Protein AF-A0A834F4L3-F1 (afdb_monomer_lite)

pLDDT: mean 79.96, std 23.19, range [33.62, 98.75]

Sequence (313 aa):
MSSVRLSGLSSSMSRRAVSIHGSAPTRMSYASNGLRSGFDLGDALGGAGGASAGFSVSTNEKATMQNLNDRLASYLSKVRELETKNAKLEQQIREWYDKQTPTVRDYSAHQVTINDLRSKICSAVQTNAVLMLQIDNAKLAAEDFKLKYENELALCQSVEVDIVGLRKVLDELTMTRSDLEMQVEGLKEELVYLRKNHEEEMAAMRSVITTSSVNVEVDAKPQQDLNHVLEEVRSQYEGIVSKNRKEVEAWYKVKFEELNKRTSAEADQLNTSRSEINELKRVLQDLEIQLQSELSRVTKAKRRPFRSFLTKW

Structure (mmCIF, N/CA/C/O backbone):
data_AF-A0A834F4L3-F1
#
_entry.id   AF-A0A834F4L3-F1
#
loop_
_atom_site.group_PDB
_atom_site.id
_atom_site.type_symbol
_atom_site.label_atom_id
_atom_site.label_alt_id
_atom_site.label_comp_id
_atom_site.label_asym_id
_atom_site.label_entity_id
_atom_site.label_seq_id
_atom_site.pdbx_PDB_ins_code
_atom_site.Cartn_x
_atom_site.Cartn_y
_atom_site.Cartn_z
_atom_site.occupancy
_atom_site.B_iso_or_equiv
_atom_site.auth_seq_id
_atom_site.auth_comp_id
_atom_site.auth_asym_id
_atom_site.auth_atom_id
_atom_site.pdbx_PDB_model_num
ATOM 1 N N . MET A 1 1 ? 23.390 13.654 15.563 1.00 46.47 1 MET A N 1
ATOM 2 C CA . MET A 1 1 ? 22.827 12.715 14.570 1.00 46.47 1 MET A CA 1
ATOM 3 C C . MET A 1 1 ? 23.139 13.274 13.195 1.00 46.47 1 MET A C 1
ATOM 5 O O . MET A 1 1 ? 22.598 14.302 12.814 1.00 46.47 1 MET A O 1
ATOM 9 N N . SER A 1 2 ? 24.140 12.689 12.546 1.00 35.78 2 SER A N 1
ATOM 10 C CA . SER A 1 2 ? 24.778 13.207 11.336 1.00 35.78 2 SER A CA 1
ATOM 11 C C . SER A 1 2 ? 23.931 12.888 10.102 1.00 35.78 2 SER A C 1
ATOM 13 O O . SER A 1 2 ? 23.626 11.725 9.856 1.00 35.78 2 SER A O 1
ATOM 15 N N . SER A 1 3 ? 23.547 13.905 9.327 1.00 38.47 3 SER A N 1
ATOM 16 C CA . SER A 1 3 ? 22.806 13.733 8.074 1.00 38.47 3 SER A CA 1
ATOM 17 C C . SER A 1 3 ? 23.775 13.506 6.911 1.00 38.47 3 SER A C 1
ATOM 19 O O . SER A 1 3 ? 24.473 14.431 6.491 1.00 38.47 3 SER A O 1
ATOM 21 N N . VAL A 1 4 ? 23.808 12.289 6.375 1.00 40.94 4 VAL A N 1
ATOM 22 C CA . VAL A 1 4 ? 24.527 11.964 5.137 1.00 40.94 4 VAL A CA 1
ATOM 23 C C . VAL A 1 4 ? 23.592 12.235 3.958 1.00 40.94 4 VAL A C 1
ATOM 25 O O . VAL A 1 4 ? 22.588 11.550 3.781 1.00 40.94 4 VAL A O 1
ATOM 28 N N . ARG A 1 5 ? 23.906 13.261 3.160 1.00 38.19 5 ARG A N 1
ATOM 29 C CA . ARG A 1 5 ? 23.269 13.518 1.861 1.00 38.19 5 ARG A CA 1
ATOM 30 C C . ARG A 1 5 ? 24.087 12.813 0.778 1.00 38.19 5 ARG A C 1
ATOM 32 O O . ARG A 1 5 ? 25.216 13.213 0.517 1.00 38.19 5 ARG A O 1
ATOM 39 N N . LEU A 1 6 ? 23.518 11.779 0.158 1.00 40.06 6 LEU A N 1
ATOM 40 C CA . LEU A 1 6 ? 24.049 11.171 -1.065 1.00 40.06 6 LEU A CA 1
ATOM 41 C C . LEU A 1 6 ? 23.570 11.997 -2.269 1.00 40.06 6 LEU A C 1
ATOM 43 O O . LEU A 1 6 ? 22.394 11.959 -2.625 1.00 40.06 6 LEU A O 1
ATOM 47 N N . SER A 1 7 ? 24.467 12.758 -2.892 1.00 44.19 7 SER A N 1
ATOM 48 C CA . SER A 1 7 ? 24.238 13.373 -4.201 1.00 44.19 7 SER A CA 1
ATOM 49 C C . SER A 1 7 ? 24.667 12.404 -5.304 1.00 44.19 7 SER A C 1
ATOM 51 O O . SER A 1 7 ? 25.824 11.996 -5.388 1.00 44.19 7 SER A O 1
ATOM 53 N N . GLY A 1 8 ? 23.709 12.018 -6.149 1.00 37.81 8 GLY A N 1
ATOM 54 C CA . GLY A 1 8 ? 23.934 11.169 -7.314 1.00 37.81 8 GLY A CA 1
ATOM 55 C C . GLY A 1 8 ? 24.770 11.875 -8.382 1.00 37.81 8 GLY A C 1
ATOM 56 O O . GLY A 1 8 ? 24.480 13.007 -8.772 1.00 37.81 8 GLY A O 1
ATOM 57 N N . LEU A 1 9 ? 25.807 11.193 -8.869 1.00 38.81 9 LEU A N 1
ATOM 58 C CA . LEU A 1 9 ? 26.574 11.613 -10.036 1.00 38.81 9 LEU A CA 1
ATOM 59 C C . LEU A 1 9 ? 25.770 11.321 -11.311 1.00 38.81 9 LEU A C 1
ATOM 61 O O . LEU A 1 9 ? 25.587 10.170 -11.697 1.00 38.81 9 LEU A O 1
ATOM 65 N N . SER A 1 10 ? 25.318 12.378 -11.981 1.00 39.44 10 SER A N 1
ATOM 66 C CA . SER A 1 10 ? 24.800 12.328 -13.351 1.00 39.44 10 SER A CA 1
ATOM 67 C C . SER A 1 10 ? 25.976 12.399 -14.332 1.00 39.44 10 SER A C 1
ATOM 69 O O . SER A 1 10 ? 26.515 13.479 -14.582 1.00 39.44 10 SER A O 1
ATOM 71 N N . SER A 1 11 ? 26.374 11.266 -14.913 1.00 40.00 11 SER A N 1
ATOM 72 C CA . SER A 1 11 ? 27.326 11.221 -16.026 1.00 40.00 11 SER A CA 1
ATOM 73 C C . SER A 1 11 ? 26.613 11.529 -17.351 1.00 40.00 11 SER A C 1
ATOM 75 O O . SER A 1 11 ? 25.946 10.694 -17.958 1.00 40.00 11 SER A O 1
ATOM 77 N N . SER A 1 12 ? 26.759 12.769 -17.818 1.00 41.88 12 SER A N 1
ATOM 78 C CA . SER A 1 12 ? 26.353 13.180 -19.165 1.00 41.88 12 SER A CA 1
ATOM 79 C C . SER A 1 12 ? 27.339 12.617 -20.193 1.00 41.88 12 SER A C 1
ATOM 81 O O . SER A 1 12 ? 28.465 13.098 -20.330 1.00 41.88 12 SER A O 1
ATOM 83 N N . MET A 1 13 ? 26.928 11.569 -20.910 1.00 42.19 13 MET A N 1
ATOM 84 C CA . MET A 1 13 ? 27.694 10.996 -22.015 1.00 42.19 13 MET A CA 1
ATOM 85 C C . MET A 1 13 ? 27.387 11.773 -23.302 1.00 42.19 13 MET A C 1
ATOM 87 O O . MET A 1 13 ? 26.421 11.496 -24.013 1.00 42.19 13 MET A O 1
ATOM 91 N N . SER A 1 14 ? 28.214 12.781 -23.586 1.00 42.12 14 SER A N 1
ATOM 92 C CA . SER A 1 14 ? 28.154 13.565 -24.821 1.00 42.12 14 SER A CA 1
ATOM 93 C C . SER A 1 14 ? 28.608 12.712 -26.011 1.00 42.12 14 SER A C 1
ATOM 95 O O . SER A 1 14 ? 29.788 12.384 -26.151 1.00 42.12 14 SER A O 1
ATOM 97 N N . ARG A 1 15 ? 27.662 12.319 -26.872 1.00 42.38 15 ARG A N 1
ATOM 98 C CA . ARG A 1 15 ? 27.949 11.626 -28.135 1.00 42.38 15 ARG A CA 1
ATOM 99 C C . ARG A 1 15 ? 28.446 12.652 -29.158 1.00 42.38 15 ARG A C 1
ATOM 101 O O . ARG A 1 15 ? 27.658 13.439 -29.675 1.00 42.38 15 ARG A O 1
ATOM 108 N N . ARG A 1 16 ? 29.746 12.642 -29.470 1.00 36.38 16 ARG A N 1
ATOM 109 C CA . ARG A 1 16 ? 30.294 13.342 -30.645 1.00 36.38 16 ARG A CA 1
ATOM 110 C C . ARG A 1 16 ? 30.001 12.535 -31.910 1.00 36.38 16 ARG A C 1
ATOM 112 O O . ARG A 1 16 ? 30.342 11.359 -31.985 1.00 36.38 16 ARG A O 1
ATOM 119 N N . ALA A 1 17 ? 29.409 13.191 -32.904 1.00 37.28 17 ALA A N 1
ATOM 120 C CA . ALA A 1 17 ? 29.315 12.683 -34.265 1.00 37.28 17 ALA A CA 1
ATOM 121 C C . ALA A 1 17 ? 30.671 12.829 -34.979 1.00 37.28 17 ALA A C 1
ATOM 123 O O . ALA A 1 17 ? 31.321 13.871 -34.885 1.00 37.28 17 ALA A O 1
ATOM 124 N N . VAL A 1 18 ? 31.087 11.784 -35.694 1.00 42.44 18 VAL A N 1
ATOM 125 C CA . VAL A 1 18 ? 32.251 11.794 -36.587 1.00 42.44 18 VAL A CA 1
ATOM 126 C C . VAL A 1 18 ? 31.788 12.307 -37.951 1.00 42.44 18 VAL A C 1
ATOM 128 O O . VAL A 1 18 ? 30.961 11.675 -38.601 1.00 42.44 18 VAL A O 1
ATOM 131 N N . SER A 1 19 ? 32.305 13.463 -38.370 1.00 43.12 19 SER A N 1
ATOM 132 C CA . SER A 1 19 ? 32.132 13.991 -39.727 1.00 43.12 19 SER A CA 1
ATOM 133 C C . SER A 1 19 ? 33.333 13.580 -40.579 1.00 43.12 19 SER A C 1
ATOM 135 O O . SER A 1 19 ? 34.468 13.944 -40.272 1.00 43.12 19 SER A O 1
ATOM 137 N N . ILE A 1 20 ? 33.075 12.801 -41.629 1.00 45.88 20 ILE A N 1
ATOM 138 C CA . ILE A 1 20 ? 34.019 12.436 -42.691 1.00 45.88 20 ILE A CA 1
ATOM 139 C C . ILE A 1 20 ? 33.553 13.162 -43.945 1.00 45.88 20 ILE A C 1
ATOM 141 O O . ILE A 1 20 ? 32.572 12.722 -44.516 1.00 45.88 20 ILE A O 1
ATOM 145 N N . 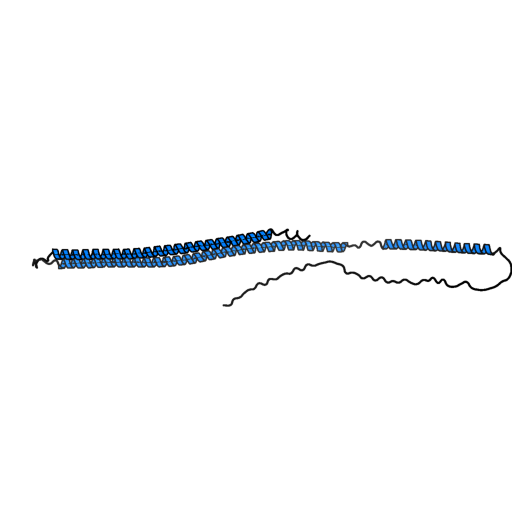HIS A 1 21 ? 34.224 14.247 -44.330 1.00 38.97 21 HIS A N 1
ATOM 146 C CA . HIS A 1 21 ? 34.318 14.863 -45.668 1.00 38.97 21 HIS A CA 1
ATOM 147 C C . HIS A 1 21 ? 35.512 15.837 -45.526 1.00 38.97 21 HIS A C 1
ATOM 149 O O . HIS A 1 21 ? 35.528 16.634 -44.598 1.00 38.97 21 HIS A O 1
ATOM 155 N N . GLY A 1 22 ? 36.612 15.793 -46.271 1.00 35.88 22 GLY A N 1
ATOM 156 C CA . GLY A 1 22 ? 36.794 15.429 -47.666 1.00 35.88 22 GLY A CA 1
ATOM 157 C C . GLY A 1 22 ? 37.267 16.685 -48.404 1.00 35.88 22 GLY A C 1
ATOM 158 O O . GLY A 1 22 ? 36.475 17.601 -48.590 1.00 35.88 22 GLY A O 1
ATOM 159 N N . SER A 1 23 ? 38.530 16.672 -48.849 1.00 39.00 23 SER A N 1
ATOM 160 C CA . SER A 1 23 ? 39.186 17.607 -49.791 1.00 39.00 23 SER A CA 1
ATOM 161 C C . SER A 1 23 ? 40.034 18.739 -49.191 1.00 39.00 23 SER A C 1
ATOM 163 O O . SER A 1 23 ? 39.545 19.794 -48.799 1.00 39.00 23 SER A O 1
ATOM 165 N N . ALA A 1 24 ? 41.352 18.523 -49.214 1.00 40.59 24 ALA A N 1
ATOM 166 C CA . ALA A 1 24 ? 42.366 19.574 -49.205 1.00 40.59 24 ALA A CA 1
ATOM 167 C C . ALA A 1 24 ? 42.606 20.059 -50.653 1.00 40.59 24 ALA A C 1
ATOM 169 O O . ALA A 1 24 ? 42.661 19.216 -51.552 1.00 40.59 24 ALA A O 1
ATOM 170 N N . PRO A 1 25 ? 42.771 21.367 -50.919 1.00 45.59 25 PRO A N 1
ATOM 171 C CA . PRO A 1 25 ? 43.109 21.844 -52.254 1.00 45.59 25 PRO A CA 1
ATOM 172 C C . PRO A 1 25 ? 44.623 21.760 -52.500 1.00 45.59 25 PRO A C 1
ATOM 174 O O . PRO A 1 25 ? 45.425 22.425 -51.842 1.00 45.59 25 PRO A O 1
ATOM 177 N N . THR A 1 26 ? 45.013 20.952 -53.483 1.00 41.34 26 THR A N 1
ATOM 178 C CA . THR A 1 26 ? 46.380 20.865 -54.003 1.00 41.34 26 THR A CA 1
ATOM 179 C C . THR A 1 26 ? 46.668 22.079 -54.889 1.00 41.34 26 THR A C 1
ATOM 181 O O . THR A 1 26 ? 46.031 22.282 -55.921 1.00 41.34 26 THR A O 1
ATOM 184 N N . ARG A 1 27 ? 47.642 22.901 -54.492 1.00 38.59 27 ARG A N 1
ATOM 185 C CA . ARG A 1 27 ? 48.158 24.035 -55.269 1.00 38.59 27 ARG A CA 1
ATOM 186 C C . ARG A 1 27 ? 49.113 23.507 -56.345 1.00 38.59 27 ARG A C 1
ATOM 188 O O . ARG A 1 27 ? 50.225 23.097 -56.028 1.00 38.59 27 ARG A O 1
ATOM 195 N N . MET A 1 28 ? 48.680 23.509 -57.603 1.00 36.81 28 MET A N 1
ATOM 196 C CA . MET A 1 28 ? 49.505 23.148 -58.761 1.00 36.81 28 MET A CA 1
ATOM 197 C C . MET A 1 28 ? 50.081 24.408 -59.411 1.00 36.81 28 MET A C 1
ATOM 199 O O . MET A 1 28 ? 49.357 25.219 -59.983 1.00 36.81 28 MET A O 1
ATOM 203 N N . SER A 1 29 ? 51.398 24.562 -59.299 1.00 33.62 29 SER A N 1
ATOM 204 C CA . SER A 1 29 ? 52.192 25.573 -59.995 1.00 33.62 29 SER A CA 1
ATOM 205 C C . SER A 1 29 ? 52.604 25.021 -61.360 1.00 33.62 29 SER A C 1
ATOM 207 O O . SER A 1 29 ? 53.250 23.976 -61.418 1.00 33.62 29 SER A O 1
ATOM 209 N N . TYR A 1 30 ? 52.271 25.708 -62.452 1.00 38.47 30 TYR A N 1
ATOM 210 C CA . TYR A 1 30 ? 52.866 25.431 -63.759 1.00 38.47 30 TYR A CA 1
ATOM 211 C C . TYR A 1 30 ? 54.116 26.299 -63.932 1.00 38.47 30 TYR A C 1
ATOM 213 O O . TYR A 1 30 ? 54.083 27.517 -63.760 1.00 38.47 30 TYR A O 1
ATOM 221 N N . ALA A 1 31 ? 55.236 25.653 -64.243 1.00 35.75 31 ALA A N 1
ATOM 222 C CA . ALA A 1 31 ? 56.467 26.317 -64.632 1.00 35.75 31 ALA A CA 1
ATOM 223 C C . ALA A 1 31 ? 56.369 26.715 -66.111 1.00 35.75 31 ALA A C 1
ATOM 225 O O . ALA A 1 31 ? 56.219 25.865 -66.988 1.00 35.75 31 ALA A O 1
ATOM 226 N N . SER A 1 32 ? 56.451 28.013 -66.389 1.00 41.47 32 SER A N 1
ATOM 227 C CA . SER A 1 32 ? 56.610 28.551 -67.735 1.00 41.47 32 SER A CA 1
ATOM 228 C C . SER A 1 32 ? 58.083 28.474 -68.142 1.00 41.47 32 SER A C 1
ATOM 230 O O . SER A 1 32 ? 58.871 29.342 -67.774 1.00 41.47 32 SER A O 1
ATOM 232 N N . ASN A 1 33 ? 58.448 27.452 -68.915 1.00 40.66 33 ASN A N 1
ATOM 233 C CA . ASN A 1 33 ? 59.713 27.400 -69.646 1.00 40.66 33 ASN A CA 1
ATOM 234 C C . ASN A 1 33 ? 59.402 27.443 -71.147 1.00 40.66 33 ASN A C 1
ATOM 236 O O . ASN A 1 33 ? 59.079 26.427 -71.755 1.00 40.66 33 ASN A O 1
ATOM 240 N N . GLY A 1 34 ? 59.469 28.641 -71.729 1.00 37.38 34 GLY A N 1
ATOM 241 C CA . GLY A 1 34 ? 59.335 28.880 -73.164 1.00 37.38 34 GLY A CA 1
ATOM 242 C C . GLY A 1 34 ? 60.614 29.510 -73.690 1.00 37.38 34 GLY A C 1
ATOM 243 O O . GLY A 1 34 ? 60.895 30.677 -73.435 1.00 37.38 34 GLY A O 1
ATOM 244 N N . LEU A 1 35 ? 61.411 28.685 -74.357 1.00 38.75 35 LEU A N 1
ATOM 245 C CA . LEU A 1 35 ? 62.729 28.989 -74.888 1.00 38.75 35 LEU A CA 1
ATOM 246 C C . LEU A 1 35 ? 62.639 29.888 -76.135 1.00 38.75 35 LEU A C 1
ATOM 248 O O . LEU A 1 35 ? 61.727 29.779 -76.948 1.00 38.75 35 LEU A O 1
ATOM 252 N N . ARG A 1 36 ? 63.647 30.749 -76.258 1.00 34.59 36 ARG A N 1
ATOM 253 C CA . ARG A 1 36 ? 63.968 31.668 -77.355 1.00 34.59 36 ARG A CA 1
ATOM 254 C C . ARG A 1 36 ? 64.102 30.989 -78.730 1.00 34.59 36 ARG A C 1
ATOM 256 O O . ARG A 1 36 ? 64.809 29.996 -78.854 1.00 34.59 36 ARG A O 1
ATOM 263 N N . SER A 1 37 ? 63.547 31.627 -79.759 1.00 39.78 37 SER A N 1
ATOM 264 C CA . SER A 1 37 ? 63.943 31.587 -81.183 1.00 39.78 37 SER A CA 1
ATOM 265 C C . SER A 1 37 ? 63.055 32.635 -81.879 1.00 39.78 37 SER A C 1
ATOM 267 O O . SER A 1 37 ? 61.842 32.562 -81.750 1.00 39.78 37 SER A O 1
ATOM 269 N N . GLY A 1 38 ? 63.515 33.728 -82.485 1.00 35.56 38 GLY A N 1
ATOM 270 C CA . GLY A 1 38 ? 64.752 33.963 -83.219 1.00 35.56 38 GLY A CA 1
ATOM 271 C C . GLY A 1 38 ? 64.358 34.339 -84.650 1.00 35.56 38 GLY A C 1
ATOM 272 O O . GLY A 1 38 ? 64.410 33.488 -85.526 1.00 35.56 38 GLY A O 1
ATOM 273 N N . PHE A 1 39 ? 63.910 35.579 -84.868 1.00 34.72 39 PHE A N 1
ATOM 274 C CA . PHE A 1 39 ? 63.682 36.144 -86.202 1.00 34.72 39 PHE A CA 1
ATOM 275 C C . PHE A 1 39 ? 64.318 37.537 -86.252 1.00 34.72 39 PHE A C 1
ATOM 277 O O . PHE A 1 39 ? 63.679 38.542 -85.956 1.00 34.72 39 PHE A O 1
ATOM 284 N N . ASP A 1 40 ? 65.612 37.545 -86.568 1.00 38.78 40 ASP A N 1
ATOM 285 C CA . ASP A 1 40 ? 66.390 38.720 -86.956 1.00 38.78 40 ASP A CA 1
ATOM 286 C C . ASP A 1 40 ? 66.178 38.945 -88.459 1.00 38.78 40 ASP A C 1
ATOM 288 O O . ASP A 1 40 ? 66.610 38.142 -89.287 1.00 38.78 40 ASP A O 1
ATOM 292 N N . LEU A 1 41 ? 65.468 40.017 -88.813 1.00 40.12 41 LEU A N 1
ATOM 293 C CA . LEU A 1 41 ? 65.375 40.528 -90.179 1.00 40.12 41 LEU A CA 1
ATOM 294 C C . LEU A 1 41 ? 66.289 41.753 -90.260 1.00 40.12 41 LEU A C 1
ATOM 296 O O . LEU A 1 41 ? 65.836 42.892 -90.169 1.00 40.12 41 LEU A O 1
ATOM 300 N N . GLY A 1 42 ? 67.587 41.486 -90.369 1.00 37.81 42 GLY A N 1
ATOM 301 C CA . GLY A 1 42 ? 68.635 42.491 -90.453 1.00 37.81 42 GLY A CA 1
ATOM 302 C C . GLY A 1 42 ? 69.686 42.089 -91.480 1.00 37.81 42 GLY A C 1
ATOM 303 O O . GLY A 1 42 ? 70.427 41.139 -91.270 1.00 37.81 42 GLY A O 1
ATOM 304 N N . ASP A 1 43 ? 69.728 42.863 -92.561 1.00 34.50 43 ASP A N 1
ATOM 305 C CA . ASP A 1 43 ? 70.953 43.254 -93.261 1.00 34.50 43 ASP A CA 1
ATOM 306 C C . ASP A 1 43 ? 71.726 42.181 -94.059 1.00 34.50 43 ASP A C 1
ATOM 308 O O . ASP A 1 43 ? 72.603 41.489 -93.551 1.00 34.50 43 ASP A O 1
ATOM 312 N N . ALA A 1 44 ? 71.441 42.096 -95.365 1.00 37.84 44 ALA A N 1
ATOM 313 C CA . ALA A 1 44 ? 72.379 41.572 -96.366 1.00 37.84 44 ALA A CA 1
ATOM 314 C C . ALA A 1 44 ? 71.974 41.999 -97.791 1.00 37.84 44 ALA A C 1
ATOM 316 O O . ALA A 1 44 ? 71.643 41.167 -98.636 1.00 37.84 44 ALA A O 1
ATOM 317 N N . LEU A 1 45 ? 71.987 43.303 -98.086 1.00 38.62 45 LEU A N 1
ATOM 318 C CA . LEU A 1 45 ? 72.028 43.773 -99.475 1.00 38.62 45 LEU A CA 1
ATOM 319 C C . LEU A 1 45 ? 72.874 45.044 -99.580 1.00 38.62 45 LEU A C 1
ATOM 321 O O . LEU A 1 45 ? 72.365 46.159 -99.533 1.00 38.62 45 LEU A O 1
ATOM 325 N N . GLY A 1 46 ? 74.184 44.856 -99.738 1.00 36.25 46 GLY A N 1
ATOM 326 C CA . GLY A 1 46 ? 75.116 45.956 -99.943 1.00 36.25 46 GLY A CA 1
ATOM 327 C C . GLY A 1 46 ? 76.534 45.509 -100.290 1.00 36.25 46 GLY A C 1
ATOM 328 O O . GLY A 1 46 ? 77.357 45.342 -99.402 1.00 36.25 46 GLY A O 1
ATOM 329 N N . GLY A 1 47 ? 76.826 45.420 -101.592 1.00 35.34 47 GLY A N 1
ATOM 330 C CA . GLY A 1 47 ? 78.087 45.938 -102.139 1.00 35.34 47 GLY A CA 1
ATOM 331 C C . GLY A 1 47 ? 79.193 44.944 -102.518 1.00 35.34 47 GLY A C 1
ATOM 332 O O . GLY A 1 47 ? 79.899 44.439 -101.657 1.00 35.34 47 GLY A O 1
ATOM 333 N N . ALA A 1 48 ? 79.387 44.774 -103.833 1.00 36.44 48 ALA A N 1
ATOM 334 C CA . ALA A 1 48 ? 80.651 44.802 -104.605 1.00 36.44 48 ALA A CA 1
ATOM 335 C C . ALA A 1 48 ? 80.403 43.993 -105.897 1.00 36.44 48 ALA A C 1
ATOM 337 O O . ALA A 1 48 ? 79.984 42.848 -105.829 1.00 36.44 48 ALA A O 1
ATOM 338 N N . GLY A 1 49 ? 80.481 44.529 -107.114 1.00 35.47 49 GLY A N 1
ATOM 339 C CA . GLY A 1 49 ? 81.621 45.220 -107.707 1.00 35.47 49 GLY A CA 1
ATOM 340 C C . GLY A 1 49 ? 82.203 44.298 -108.790 1.00 35.47 49 GLY A C 1
ATOM 341 O O . GLY A 1 49 ? 82.598 43.184 -108.475 1.00 35.47 49 GLY A O 1
ATOM 342 N N . GLY A 1 50 ? 82.241 44.738 -110.054 1.00 39.34 50 GLY A N 1
ATOM 343 C CA . GLY A 1 50 ? 82.994 44.039 -111.107 1.00 39.34 50 GLY A CA 1
ATOM 344 C C . GLY A 1 50 ? 82.278 43.916 -112.449 1.00 39.34 50 GLY A C 1
ATOM 345 O O . GLY A 1 50 ? 81.627 42.918 -112.733 1.00 39.34 50 GLY A O 1
ATOM 346 N N . ALA A 1 51 ? 82.447 44.926 -113.299 1.00 39.03 51 ALA A N 1
ATOM 347 C CA . ALA A 1 51 ? 82.186 44.832 -114.728 1.00 39.03 51 ALA A CA 1
ATOM 348 C C . ALA A 1 51 ? 83.339 44.086 -115.426 1.00 39.03 51 ALA A C 1
ATOM 350 O O . ALA A 1 51 ? 84.497 44.406 -115.171 1.00 39.03 51 ALA A O 1
ATOM 351 N N . SER A 1 52 ? 83.040 43.144 -116.327 1.00 37.03 52 SER A N 1
ATOM 352 C CA . SER A 1 52 ? 83.606 43.064 -117.692 1.00 37.03 52 SER A CA 1
ATOM 353 C C . SER A 1 52 ? 83.349 41.703 -118.362 1.00 37.03 52 SER A C 1
ATOM 355 O O . SER A 1 52 ? 83.694 40.650 -117.847 1.00 37.03 52 SER A O 1
ATOM 357 N N . ALA A 1 53 ? 82.739 41.791 -119.547 1.00 37.94 53 ALA A N 1
ATOM 358 C CA . ALA A 1 53 ? 82.972 40.991 -120.750 1.00 37.94 53 ALA A CA 1
ATOM 359 C C . ALA A 1 53 ? 82.983 39.443 -120.691 1.00 37.94 53 ALA A C 1
ATOM 361 O O . ALA A 1 53 ? 83.973 38.818 -120.336 1.00 37.94 53 ALA A O 1
ATOM 362 N N . GLY A 1 54 ? 81.962 38.851 -121.328 1.00 40.47 54 GLY A N 1
ATOM 363 C CA . GLY A 1 54 ? 82.212 37.876 -122.398 1.00 40.47 54 GLY A CA 1
ATOM 364 C C . GLY A 1 54 ? 81.868 36.404 -122.134 1.00 40.47 54 GLY A C 1
ATOM 365 O O . GLY A 1 54 ? 82.648 35.676 -121.541 1.00 40.47 54 GLY A O 1
ATOM 366 N N . PHE A 1 55 ? 80.786 35.958 -122.788 1.00 40.91 55 PHE A N 1
ATOM 367 C CA . PHE A 1 55 ? 80.687 34.658 -123.476 1.00 40.91 55 PHE A CA 1
ATOM 368 C C . PHE A 1 55 ? 80.389 33.376 -122.655 1.00 40.91 55 PHE A C 1
ATOM 370 O O . PHE A 1 55 ? 81.291 32.713 -122.159 1.00 40.91 55 PHE A O 1
ATOM 377 N N . SER A 1 56 ? 79.105 32.967 -122.628 1.00 43.34 56 SER A N 1
ATOM 378 C CA . SER A 1 56 ? 78.585 31.610 -122.962 1.00 43.34 56 SER A CA 1
ATOM 379 C C . SER A 1 56 ? 77.279 31.301 -122.202 1.00 43.34 56 SER A C 1
ATOM 381 O O . SER A 1 56 ? 77.284 30.981 -121.018 1.00 43.34 56 SER A O 1
ATOM 383 N N . VAL A 1 57 ? 76.133 31.417 -122.883 1.00 53.25 57 VAL A N 1
ATOM 384 C CA . VAL A 1 57 ? 74.776 31.403 -122.288 1.00 53.25 57 VAL A CA 1
ATOM 385 C C . VAL A 1 57 ? 74.061 30.034 -122.401 1.00 53.25 57 VAL A C 1
ATOM 387 O O . VAL A 1 57 ? 72.941 29.902 -121.929 1.00 53.25 57 VAL A O 1
ATOM 390 N N . SER A 1 58 ? 74.682 28.965 -122.929 1.00 52.75 58 SER A N 1
ATOM 391 C CA . SER A 1 58 ? 73.990 27.663 -123.133 1.00 52.75 58 SER A CA 1
ATOM 392 C C . SER A 1 58 ? 74.330 26.532 -122.144 1.00 52.75 58 SER A C 1
ATOM 394 O O . SER A 1 58 ? 73.659 25.501 -122.142 1.00 52.75 58 SER A O 1
ATOM 396 N N . THR A 1 59 ? 75.325 26.692 -121.264 1.00 53.94 59 THR A N 1
ATOM 397 C CA . THR A 1 59 ? 75.696 25.688 -120.237 1.00 53.94 59 THR A CA 1
ATOM 398 C C . THR A 1 59 ? 75.018 25.917 -118.881 1.00 53.94 59 THR A C 1
ATOM 400 O O . THR A 1 59 ? 74.939 24.997 -118.067 1.00 53.94 59 THR A O 1
ATOM 403 N N . ASN A 1 60 ? 74.485 27.119 -118.649 1.00 61.12 60 ASN A N 1
ATOM 404 C CA . ASN A 1 60 ? 73.913 27.533 -117.368 1.00 61.12 60 ASN A CA 1
ATOM 405 C C . ASN A 1 60 ? 72.540 26.889 -117.089 1.00 61.12 60 ASN A C 1
ATOM 407 O O . ASN A 1 60 ? 72.292 26.432 -115.982 1.00 61.12 60 ASN A O 1
ATOM 411 N N . GLU A 1 61 ? 71.672 26.765 -118.098 1.00 61.97 61 GLU A N 1
ATOM 412 C CA . GLU A 1 61 ? 70.312 26.213 -117.942 1.00 61.97 61 GLU A CA 1
ATOM 413 C C . GLU A 1 61 ? 70.303 24.700 -117.647 1.00 61.97 61 GLU A C 1
ATOM 415 O O . GLU A 1 61 ? 69.490 24.186 -116.881 1.00 61.97 61 GLU A O 1
ATOM 420 N N . LYS A 1 62 ? 71.270 23.963 -118.202 1.00 72.75 62 LYS A N 1
ATOM 421 C CA . LYS A 1 62 ? 71.429 22.532 -117.918 1.00 72.75 62 LYS A CA 1
ATOM 422 C C . LYS A 1 62 ? 71.982 22.294 -116.509 1.00 72.75 62 LYS A C 1
ATOM 424 O O . LYS A 1 62 ? 71.549 21.362 -115.838 1.00 72.75 62 LYS A O 1
ATOM 429 N N . ALA A 1 63 ? 72.893 23.151 -116.045 1.00 72.19 63 ALA A N 1
ATOM 430 C CA . ALA A 1 63 ? 73.426 23.103 -114.685 1.00 72.19 63 ALA A CA 1
ATOM 431 C C . ALA A 1 63 ? 72.376 23.502 -113.632 1.00 72.19 63 ALA A C 1
ATOM 433 O O . ALA A 1 63 ? 72.310 22.881 -112.571 1.00 72.19 63 ALA A O 1
ATOM 434 N N . THR A 1 64 ? 71.505 24.474 -113.928 1.00 71.50 64 THR A N 1
ATOM 435 C CA . THR A 1 64 ? 70.380 24.823 -113.047 1.00 71.50 64 THR A CA 1
ATOM 436 C C . THR A 1 64 ? 69.328 23.712 -112.999 1.00 71.50 64 THR A C 1
ATOM 438 O O . THR A 1 64 ? 68.857 23.386 -111.911 1.00 71.50 64 THR A O 1
ATOM 441 N N . MET A 1 65 ? 69.019 23.049 -114.121 1.00 78.56 65 MET A N 1
ATOM 442 C CA . MET A 1 65 ? 68.134 21.872 -114.138 1.00 78.56 65 MET A CA 1
ATOM 443 C C . MET A 1 65 ? 68.719 20.665 -113.393 1.00 78.56 65 MET A C 1
ATOM 445 O O . MET A 1 65 ? 67.989 19.957 -112.700 1.00 78.56 65 MET A O 1
ATOM 449 N N . GLN A 1 66 ? 70.034 20.444 -113.481 1.00 81.69 66 GLN A N 1
ATOM 450 C CA . GLN A 1 66 ? 70.729 19.422 -112.696 1.00 81.69 66 GLN A CA 1
ATOM 451 C C . GLN A 1 66 ? 70.630 19.728 -111.192 1.00 81.69 66 GLN A C 1
ATOM 453 O O . GLN A 1 66 ? 70.232 18.864 -110.420 1.00 81.69 66 GLN A O 1
ATOM 458 N N . ASN A 1 67 ? 70.884 20.979 -110.787 1.00 83.06 67 ASN A N 1
ATOM 459 C CA . ASN A 1 67 ? 70.791 21.414 -109.390 1.00 83.06 67 ASN A CA 1
ATOM 460 C C . ASN A 1 67 ? 69.371 21.248 -108.820 1.00 83.06 67 ASN A C 1
ATOM 462 O O . ASN A 1 67 ? 69.201 20.790 -107.691 1.00 83.06 67 ASN A O 1
ATOM 466 N N . LEU A 1 68 ? 68.343 21.564 -109.614 1.00 85.12 68 LEU A N 1
ATOM 467 C CA . LEU A 1 68 ? 66.946 21.346 -109.235 1.00 85.12 68 LEU A CA 1
ATOM 468 C C . LEU A 1 68 ? 66.614 19.858 -109.093 1.00 85.12 68 LEU A C 1
ATOM 470 O O . LEU A 1 68 ? 65.953 19.481 -108.128 1.00 85.12 68 LEU A O 1
ATOM 474 N N . ASN A 1 69 ? 67.101 19.009 -109.999 1.00 85.06 69 ASN A N 1
ATOM 475 C CA . ASN A 1 69 ? 66.924 17.561 -109.902 1.00 85.06 69 ASN A CA 1
ATOM 476 C C . ASN A 1 69 ? 67.661 16.960 -108.699 1.00 85.06 69 ASN A C 1
ATOM 478 O O . ASN A 1 69 ? 67.083 16.133 -107.997 1.00 85.06 69 ASN A O 1
ATOM 482 N N . ASP A 1 70 ? 68.877 17.412 -108.395 1.00 85.00 70 ASP A N 1
ATOM 483 C CA . ASP A 1 70 ? 69.626 16.987 -107.206 1.00 85.00 70 ASP A CA 1
ATOM 484 C C . ASP A 1 70 ? 68.918 17.445 -105.918 1.00 85.00 70 ASP A C 1
ATOM 486 O O . ASP A 1 70 ? 68.818 16.713 -104.925 1.00 85.00 70 ASP A O 1
ATOM 490 N N . ARG A 1 71 ? 68.320 18.641 -105.946 1.00 86.75 71 ARG A N 1
ATOM 491 C CA . ARG A 1 71 ? 67.503 19.156 -104.847 1.00 86.75 71 ARG A CA 1
ATOM 492 C C . ARG A 1 71 ? 66.192 18.374 -104.695 1.00 86.75 71 ARG A C 1
ATOM 494 O O . ARG A 1 71 ? 65.825 18.033 -103.576 1.00 86.75 71 ARG A O 1
ATOM 501 N N . LEU A 1 72 ? 65.522 18.000 -105.785 1.00 88.94 72 LEU A N 1
ATOM 502 C CA . LEU A 1 72 ? 64.353 17.111 -105.755 1.00 88.94 72 LEU A CA 1
ATOM 503 C C . LEU A 1 72 ? 64.713 15.703 -105.266 1.00 88.94 72 LEU A C 1
ATOM 505 O O . LEU A 1 72 ? 63.977 15.134 -104.464 1.00 88.94 72 LEU A O 1
ATOM 509 N N . ALA A 1 73 ? 65.856 15.156 -105.675 1.00 87.44 73 ALA A N 1
ATOM 510 C CA . ALA A 1 73 ? 66.342 13.860 -105.212 1.00 87.44 73 ALA A CA 1
ATOM 511 C C . ALA A 1 73 ? 66.664 13.874 -103.708 1.00 87.44 73 ALA A C 1
ATOM 513 O O . ALA A 1 73 ? 66.335 12.920 -102.994 1.00 87.44 73 ALA A O 1
ATOM 514 N N . SER A 1 74 ? 67.245 14.967 -103.201 1.00 88.94 74 SER A N 1
ATOM 515 C CA . SER A 1 74 ? 67.472 15.141 -101.761 1.00 88.94 74 SER A CA 1
ATOM 516 C C . SER A 1 74 ? 66.164 15.332 -100.983 1.00 88.94 74 SER A C 1
ATOM 518 O O . SER A 1 74 ? 66.009 14.717 -99.927 1.00 88.94 74 SER A O 1
ATOM 520 N N . TYR A 1 75 ? 65.173 16.060 -101.519 1.00 92.31 75 TYR A N 1
ATOM 521 C CA . TYR A 1 75 ? 63.828 16.132 -100.932 1.00 92.31 75 TYR A CA 1
ATOM 522 C C . TYR A 1 75 ? 63.122 14.771 -100.919 1.00 92.31 75 TYR A C 1
ATOM 524 O O . TYR A 1 75 ? 62.601 14.379 -99.880 1.00 92.31 75 TYR A O 1
ATOM 532 N N . LEU A 1 76 ? 63.153 14.006 -102.013 1.00 91.31 76 LEU A N 1
ATOM 533 C CA . LEU A 1 76 ? 62.565 12.661 -102.076 1.00 91.31 76 LEU A CA 1
ATOM 534 C C . LEU A 1 76 ? 63.242 11.696 -101.098 1.00 91.31 76 LEU A C 1
ATOM 536 O O . LEU A 1 76 ? 62.570 10.912 -100.427 1.00 91.31 76 LEU A O 1
ATOM 540 N N . SER A 1 77 ? 64.568 11.778 -100.970 1.00 89.81 77 SER A N 1
ATOM 541 C CA . SER A 1 77 ? 65.317 11.009 -99.971 1.00 89.81 77 SER A CA 1
ATOM 542 C C . SER A 1 77 ? 64.919 11.412 -98.551 1.00 89.81 77 SER A C 1
ATOM 544 O O . SER A 1 77 ? 64.746 10.548 -97.691 1.00 89.81 77 SER A O 1
ATOM 546 N N . LYS A 1 78 ? 64.694 12.711 -98.312 1.00 92.94 78 LYS A N 1
ATOM 547 C CA . LYS A 1 78 ? 64.247 13.214 -97.014 1.00 92.94 78 LYS A CA 1
ATOM 548 C C . LYS A 1 78 ? 62.822 12.788 -96.673 1.00 92.94 78 LYS A C 1
ATOM 550 O O . LYS A 1 78 ? 62.573 12.423 -95.529 1.00 92.94 78 LYS A O 1
ATOM 555 N N . VAL A 1 79 ? 61.910 12.792 -97.643 1.00 94.81 79 VAL A N 1
ATOM 556 C CA . VAL A 1 79 ? 60.531 12.314 -97.467 1.00 94.81 79 VAL A CA 1
ATOM 557 C C . VAL A 1 79 ? 60.530 10.833 -97.098 1.00 94.81 79 VAL A C 1
ATOM 559 O O . VAL A 1 79 ? 59.936 10.481 -96.088 1.00 94.81 79 VAL A O 1
ATOM 562 N N . ARG A 1 80 ? 61.300 9.987 -97.796 1.00 91.88 80 ARG A N 1
ATOM 563 C CA . ARG A 1 80 ? 61.433 8.559 -97.445 1.00 91.88 80 ARG A CA 1
ATOM 564 C C . ARG A 1 80 ? 62.024 8.344 -96.046 1.00 91.88 80 ARG A C 1
ATOM 566 O O . ARG A 1 80 ? 61.577 7.478 -95.294 1.00 91.88 80 ARG A O 1
ATOM 573 N N . GLU A 1 81 ? 63.026 9.134 -95.661 1.00 94.94 81 GLU A N 1
ATOM 574 C CA . GLU A 1 81 ? 63.589 9.086 -94.305 1.00 94.94 81 GLU A CA 1
ATOM 575 C C . GLU A 1 81 ? 62.550 9.498 -93.244 1.00 94.94 81 GLU A C 1
ATOM 577 O O . GLU A 1 81 ? 62.470 8.893 -92.176 1.00 94.94 81 GLU A O 1
ATOM 582 N N . LEU A 1 82 ? 61.735 10.516 -93.526 1.00 93.62 82 LEU A N 1
ATOM 583 C CA . LEU A 1 82 ? 60.672 10.959 -92.627 1.00 93.62 82 LEU A CA 1
ATOM 584 C C . LEU A 1 82 ? 59.529 9.947 -92.551 1.00 93.62 82 LEU A C 1
ATOM 586 O O . LEU A 1 82 ? 59.085 9.656 -91.449 1.00 93.62 82 LEU A O 1
ATOM 590 N N . GLU A 1 83 ? 59.107 9.354 -93.665 1.00 93.94 83 GLU A N 1
ATOM 591 C CA . GLU A 1 83 ? 58.089 8.296 -93.708 1.00 93.94 83 GLU A CA 1
ATOM 592 C C . GLU A 1 83 ? 58.525 7.070 -92.900 1.00 93.94 83 GLU A C 1
ATOM 594 O O . GLU A 1 83 ? 57.769 6.569 -92.072 1.00 93.94 83 GLU A O 1
ATOM 599 N N . THR A 1 84 ? 59.775 6.624 -93.063 1.00 94.19 84 THR A N 1
ATOM 600 C CA . THR A 1 84 ? 60.314 5.490 -92.290 1.00 94.19 84 THR A CA 1
ATOM 601 C C . THR A 1 84 ? 60.447 5.805 -90.802 1.00 94.19 84 THR A C 1
ATOM 603 O O . THR A 1 84 ? 60.179 4.940 -89.967 1.00 94.19 84 THR A O 1
ATOM 606 N N . LYS A 1 85 ? 60.835 7.034 -90.436 1.00 95.00 85 LYS A N 1
ATOM 607 C CA . LYS A 1 85 ? 60.841 7.477 -89.033 1.00 95.00 85 LYS A CA 1
ATOM 608 C C . LYS A 1 85 ? 59.429 7.583 -88.468 1.00 95.00 85 LYS A C 1
ATOM 610 O O . LYS A 1 85 ? 59.224 7.173 -87.331 1.00 95.00 85 LYS A O 1
ATOM 615 N N . ASN A 1 86 ? 58.472 8.078 -89.246 1.00 93.62 86 ASN A N 1
ATOM 616 C CA . ASN A 1 86 ? 57.088 8.213 -88.813 1.00 93.62 86 ASN A CA 1
ATOM 617 C C . ASN A 1 86 ? 56.448 6.834 -88.600 1.00 93.62 86 ASN A C 1
ATOM 619 O O . ASN A 1 86 ? 55.889 6.584 -87.542 1.00 93.62 86 ASN A O 1
ATOM 623 N N . ALA A 1 87 ? 56.668 5.887 -89.517 1.00 94.81 87 ALA A N 1
ATOM 624 C CA . ALA A 1 87 ? 56.233 4.498 -89.356 1.00 94.81 87 ALA A CA 1
ATOM 625 C C . ALA A 1 87 ? 56.831 3.835 -88.099 1.00 94.81 87 ALA A C 1
ATOM 627 O O . ALA A 1 87 ? 56.131 3.135 -87.368 1.00 94.81 87 ALA A O 1
ATOM 628 N N . LYS A 1 88 ? 58.114 4.091 -87.801 1.00 95.56 88 LYS A N 1
ATOM 629 C CA . LYS A 1 88 ? 58.754 3.614 -86.563 1.00 95.56 88 LYS A CA 1
ATOM 630 C C . LYS A 1 88 ? 58.142 4.243 -85.311 1.00 95.56 88 LYS A C 1
ATOM 632 O O . LYS A 1 88 ? 57.926 3.533 -84.334 1.00 95.56 88 LYS A O 1
ATOM 637 N N . LEU A 1 89 ? 57.867 5.547 -85.326 1.00 94.62 89 LEU A N 1
ATOM 638 C CA . LEU A 1 89 ? 57.226 6.234 -84.202 1.00 94.62 89 LEU A CA 1
ATOM 639 C C . LEU A 1 89 ? 55.793 5.737 -83.988 1.00 94.62 89 LEU A C 1
ATOM 641 O O . LEU A 1 89 ? 55.419 5.462 -82.854 1.00 94.62 89 LEU A O 1
ATOM 645 N N . GLU A 1 90 ? 55.014 5.543 -85.052 1.00 93.00 90 GLU A N 1
ATOM 646 C CA . GLU A 1 90 ? 53.672 4.958 -84.966 1.00 93.00 90 GLU A CA 1
ATOM 647 C C . GLU A 1 90 ? 53.701 3.547 -84.375 1.00 93.00 90 GLU A C 1
ATOM 649 O O . GLU A 1 90 ? 52.874 3.221 -83.523 1.00 93.00 90 GLU A O 1
ATOM 654 N N . GLN A 1 91 ? 54.673 2.720 -84.773 1.00 93.88 91 GLN A N 1
ATOM 655 C CA . GLN A 1 91 ? 54.861 1.396 -84.185 1.00 93.88 91 GLN A CA 1
ATOM 656 C C . GLN A 1 91 ? 55.203 1.489 -82.692 1.00 93.88 91 GLN A C 1
ATOM 658 O O . GLN A 1 91 ? 54.590 0.799 -81.882 1.00 93.88 91 GLN A O 1
ATOM 663 N N . GLN A 1 92 ? 56.125 2.374 -82.310 1.00 93.75 92 GLN A N 1
ATOM 664 C CA . GLN A 1 92 ? 56.483 2.586 -80.906 1.00 93.75 92 GLN A CA 1
ATOM 665 C C . GLN A 1 92 ? 55.303 3.101 -80.075 1.00 93.75 92 GLN A C 1
ATOM 667 O O . GLN A 1 92 ? 55.143 2.680 -78.933 1.00 93.75 92 GLN A O 1
ATOM 672 N N . ILE A 1 93 ? 54.461 3.971 -80.638 1.00 90.50 93 ILE A N 1
ATOM 673 C CA . ILE A 1 93 ? 53.239 4.458 -79.990 1.00 90.50 93 ILE A CA 1
ATOM 674 C C . ILE A 1 93 ? 52.256 3.304 -79.780 1.00 90.50 93 ILE A C 1
ATOM 676 O O . ILE A 1 93 ? 51.736 3.157 -78.676 1.00 90.50 93 ILE A O 1
ATOM 680 N N . ARG A 1 94 ? 52.032 2.456 -80.792 1.00 88.25 94 ARG A N 1
ATOM 681 C CA . ARG A 1 94 ? 51.161 1.274 -80.660 1.00 88.25 94 ARG A CA 1
ATOM 682 C C . ARG A 1 94 ? 51.678 0.313 -79.597 1.00 88.25 94 ARG A C 1
ATOM 684 O O . ARG A 1 94 ? 50.942 -0.019 -78.680 1.00 88.25 94 ARG A O 1
ATOM 691 N N . GLU A 1 95 ? 52.960 -0.039 -79.649 1.00 90.69 95 GLU A N 1
ATOM 692 C CA . GLU A 1 95 ? 53.581 -0.905 -78.644 1.00 90.69 95 GLU A CA 1
ATOM 693 C C . GLU A 1 95 ? 53.536 -0.296 -77.237 1.00 90.69 95 GLU A C 1
ATOM 695 O O . GLU A 1 95 ? 53.419 -1.023 -76.250 1.00 90.69 95 GLU A O 1
ATOM 700 N N . TRP A 1 96 ? 53.645 1.031 -77.121 1.00 87.19 96 TRP A N 1
ATOM 701 C CA . TRP A 1 96 ? 53.510 1.728 -75.848 1.00 87.19 96 TRP A CA 1
ATOM 702 C C . TRP A 1 96 ? 52.076 1.649 -75.327 1.00 87.19 96 TRP A C 1
ATOM 704 O O . TRP A 1 96 ? 51.902 1.317 -74.161 1.00 87.19 96 TRP A O 1
ATOM 714 N N . TYR A 1 97 ? 51.061 1.869 -76.167 1.00 83.50 97 TYR A N 1
ATOM 715 C CA . TYR A 1 97 ? 49.657 1.709 -75.776 1.00 83.50 97 TYR A CA 1
ATOM 716 C C . TYR A 1 97 ? 49.310 0.265 -75.414 1.00 83.50 97 TYR A C 1
ATOM 718 O O . TYR A 1 97 ? 48.659 0.057 -74.396 1.00 83.50 97 TYR A O 1
ATOM 726 N N . ASP A 1 98 ? 49.809 -0.724 -76.155 1.00 81.12 98 ASP A N 1
ATOM 727 C CA . ASP A 1 98 ? 49.575 -2.138 -75.850 1.00 81.12 98 ASP A CA 1
ATOM 728 C C . ASP A 1 98 ? 50.182 -2.518 -74.490 1.00 81.12 98 ASP A C 1
ATOM 730 O O . ASP A 1 98 ? 49.524 -3.164 -73.672 1.00 81.12 98 ASP A O 1
ATOM 734 N N . LYS A 1 99 ? 51.401 -2.042 -74.196 1.00 79.62 99 LYS A N 1
ATOM 735 C CA . LYS A 1 99 ? 52.073 -2.231 -72.894 1.00 79.62 99 LYS A CA 1
ATOM 736 C C . LYS A 1 99 ? 51.451 -1.402 -71.765 1.00 79.62 99 LYS A C 1
ATOM 738 O O . LYS A 1 99 ? 51.582 -1.777 -70.603 1.00 79.62 99 LYS A O 1
ATOM 743 N N . GLN A 1 100 ? 50.823 -0.275 -72.094 1.00 67.88 100 GLN A N 1
ATOM 744 C CA . GLN A 1 100 ? 50.136 0.618 -71.157 1.00 67.88 100 GLN A CA 1
ATOM 745 C C . GLN A 1 100 ? 48.653 0.312 -71.010 1.00 67.88 100 GLN A C 1
ATOM 747 O O . GLN A 1 100 ? 48.003 1.001 -70.224 1.00 67.88 100 GLN A O 1
ATOM 752 N N . THR A 1 101 ? 48.112 -0.697 -71.707 1.00 60.31 101 THR A N 1
ATOM 753 C CA . THR A 1 101 ? 46.803 -1.262 -71.374 1.00 60.31 101 THR A CA 1
ATOM 754 C C . THR A 1 101 ? 46.872 -1.585 -69.889 1.00 60.31 101 THR A C 1
ATOM 756 O O . THR A 1 101 ? 47.642 -2.477 -69.518 1.00 60.31 101 THR A O 1
ATOM 759 N N . PRO A 1 102 ? 46.201 -0.813 -69.012 1.00 61.00 102 PRO A N 1
ATOM 760 C CA . PRO A 1 102 ? 46.473 -0.902 -67.595 1.00 61.00 102 PRO A CA 1
ATOM 761 C C . PRO A 1 102 ? 46.129 -2.321 -67.199 1.00 61.00 102 PRO A C 1
ATOM 763 O O . PRO A 1 102 ? 44.986 -2.747 -67.379 1.00 61.00 102 PRO A O 1
ATOM 766 N N . THR A 1 103 ? 47.122 -3.065 -66.716 1.00 62.75 103 THR A N 1
ATOM 767 C CA . THR A 1 103 ? 46.872 -4.332 -66.049 1.00 62.75 103 THR A CA 1
ATOM 768 C C . THR A 1 103 ? 45.765 -4.050 -65.048 1.00 62.75 103 THR A C 1
ATOM 770 O O . THR A 1 103 ? 45.902 -3.170 -64.191 1.00 62.75 103 THR A O 1
ATOM 773 N N . VAL A 1 104 ? 44.608 -4.682 -65.254 1.00 65.75 104 VAL A N 1
ATOM 774 C CA . VAL A 1 104 ? 43.460 -4.559 -64.362 1.00 65.75 104 VAL A CA 1
ATOM 775 C C . VAL A 1 104 ? 44.014 -4.862 -62.978 1.00 65.75 104 VAL A C 1
ATOM 777 O O . VAL A 1 104 ? 44.470 -5.970 -62.724 1.00 65.75 104 VAL A O 1
ATOM 780 N N . ARG A 1 105 ? 44.139 -3.838 -62.129 1.00 69.31 105 ARG A N 1
ATOM 781 C CA . ARG A 1 105 ? 44.732 -4.011 -60.804 1.00 69.31 105 ARG A CA 1
ATOM 782 C C . ARG A 1 105 ? 43.840 -5.000 -60.068 1.00 69.31 105 ARG A C 1
ATOM 784 O O . ARG A 1 105 ? 42.673 -4.705 -59.828 1.00 69.31 105 ARG A O 1
ATOM 791 N N . ASP A 1 106 ? 44.370 -6.176 -59.758 1.00 74.62 106 ASP A N 1
ATOM 792 C CA . ASP A 1 106 ? 43.598 -7.249 -59.141 1.00 74.62 106 ASP A CA 1
ATOM 793 C C . ASP A 1 106 ? 43.254 -6.890 -57.689 1.00 74.62 106 ASP A C 1
ATOM 795 O O . ASP A 1 106 ? 43.976 -7.199 -56.743 1.00 74.62 106 ASP A O 1
ATOM 799 N N . TYR A 1 107 ? 42.106 -6.239 -57.491 1.00 80.12 107 TYR A N 1
ATOM 800 C CA . TYR A 1 107 ? 41.580 -5.882 -56.168 1.00 80.12 107 TYR A CA 1
ATOM 801 C C . TYR A 1 107 ? 40.972 -7.074 -55.408 1.00 80.12 107 TYR A C 1
ATOM 803 O O . TYR A 1 107 ? 40.439 -6.902 -54.312 1.00 80.12 107 TYR A O 1
ATOM 811 N N . SER A 1 108 ? 41.064 -8.288 -55.959 1.00 85.88 108 SER A N 1
ATOM 812 C CA . SER A 1 108 ? 40.482 -9.513 -55.394 1.00 85.88 108 SER A CA 1
ATOM 813 C C . SER A 1 108 ? 40.895 -9.743 -53.933 1.00 85.88 108 SER A C 1
ATOM 815 O O . SER A 1 108 ? 40.043 -9.967 -53.072 1.00 85.88 108 SER A O 1
ATOM 817 N N . ALA A 1 109 ? 42.180 -9.562 -53.606 1.00 86.31 109 ALA A N 1
ATOM 818 C CA . ALA A 1 109 ? 42.676 -9.718 -52.236 1.00 86.31 109 ALA A CA 1
ATOM 819 C C . ALA A 1 109 ? 42.055 -8.705 -51.252 1.00 86.31 109 ALA A C 1
ATOM 821 O O . ALA A 1 109 ? 41.776 -9.044 -50.104 1.00 86.31 109 ALA A O 1
ATOM 822 N N . HIS A 1 110 ? 41.807 -7.467 -51.693 1.00 89.25 110 HIS A N 1
ATOM 823 C CA . HIS A 1 110 ? 41.159 -6.439 -50.869 1.00 89.25 110 HIS A CA 1
ATOM 824 C C . HIS A 1 110 ? 39.655 -6.690 -50.735 1.00 89.25 110 HIS A C 1
ATOM 826 O O . HIS A 1 110 ? 39.064 -6.396 -49.701 1.00 89.25 110 HIS A O 1
ATOM 832 N N . GLN A 1 111 ? 39.027 -7.285 -51.747 1.00 91.12 111 GLN A N 1
ATOM 833 C CA . GLN A 1 111 ? 37.618 -7.650 -51.673 1.00 91.12 111 GLN A CA 1
ATOM 834 C C . GLN A 1 111 ? 37.372 -8.746 -50.628 1.00 91.12 111 GLN A C 1
ATOM 836 O O . GLN A 1 111 ? 36.383 -8.683 -49.898 1.00 91.12 111 GLN A O 1
ATOM 841 N N . VAL A 1 112 ? 38.286 -9.715 -50.503 1.00 93.88 112 VAL A N 1
ATOM 842 C CA . VAL A 1 112 ? 38.216 -10.755 -49.462 1.00 93.88 112 VAL A CA 1
ATOM 843 C C . VAL A 1 112 ? 38.299 -10.138 -48.064 1.00 93.88 112 VAL A C 1
ATOM 845 O O . VAL A 1 112 ? 37.462 -10.451 -47.217 1.00 93.88 112 VAL A O 1
ATOM 848 N N . THR A 1 113 ? 39.240 -9.219 -47.820 1.00 95.38 113 THR A N 1
ATOM 849 C CA . THR A 1 113 ? 39.362 -8.558 -46.507 1.00 95.38 113 THR A CA 1
ATOM 850 C C . THR A 1 113 ? 38.166 -7.658 -46.198 1.00 95.38 113 THR A C 1
ATOM 852 O O . THR A 1 113 ? 37.667 -7.675 -45.075 1.00 95.38 113 THR A O 1
ATOM 855 N N . ILE A 1 114 ? 37.640 -6.923 -47.185 1.00 95.75 114 ILE A N 1
ATOM 856 C CA . ILE A 1 114 ? 36.421 -6.115 -47.029 1.00 95.75 114 ILE A CA 1
ATOM 857 C C . ILE A 1 114 ? 35.220 -7.001 -46.680 1.00 95.75 114 ILE A C 1
ATOM 859 O O . ILE A 1 114 ? 34.435 -6.645 -45.801 1.00 95.75 114 ILE A O 1
ATOM 863 N N . ASN A 1 115 ? 35.068 -8.149 -47.339 1.00 96.06 115 ASN A N 1
ATOM 864 C CA . ASN A 1 115 ? 33.972 -9.075 -47.064 1.00 96.06 115 ASN A CA 1
ATOM 865 C C . ASN A 1 115 ? 34.082 -9.704 -45.666 1.00 96.06 115 ASN A C 1
ATOM 867 O O . ASN A 1 115 ? 33.075 -9.773 -44.961 1.00 96.06 115 ASN A O 1
ATOM 871 N N . ASP A 1 116 ? 35.284 -10.092 -45.230 1.00 97.00 116 ASP A N 1
ATOM 872 C CA . ASP A 1 116 ? 35.524 -10.581 -43.864 1.00 97.00 116 ASP A CA 1
ATOM 873 C C . ASP A 1 116 ? 35.199 -9.506 -42.812 1.00 97.00 116 ASP A C 1
ATOM 875 O O . ASP A 1 116 ? 34.465 -9.760 -41.856 1.00 97.00 116 ASP A O 1
ATOM 879 N N . LEU A 1 117 ? 35.649 -8.264 -43.025 1.00 97.50 117 LEU A N 1
ATOM 880 C CA . LEU A 1 117 ? 35.320 -7.140 -42.144 1.00 97.50 117 LEU A CA 1
ATOM 881 C C . LEU A 1 117 ? 33.813 -6.864 -42.101 1.00 97.50 117 LEU A C 1
ATOM 883 O O . LEU A 1 117 ? 33.264 -6.654 -41.021 1.00 97.50 117 LEU A O 1
ATOM 887 N N . ARG A 1 118 ? 33.123 -6.906 -43.246 1.00 97.50 118 ARG A N 1
ATOM 888 C CA . ARG A 1 118 ? 31.660 -6.767 -43.308 1.00 97.50 118 ARG A CA 1
ATOM 889 C C . ARG A 1 118 ? 30.959 -7.876 -42.528 1.00 97.50 118 ARG A C 1
ATOM 891 O O . ARG A 1 118 ? 30.057 -7.574 -41.754 1.00 97.50 118 ARG A O 1
ATOM 898 N N . SER A 1 119 ? 31.404 -9.123 -42.672 1.00 97.88 119 SER A N 1
ATOM 899 C CA . SER A 1 119 ? 30.869 -10.264 -41.920 1.00 97.88 119 SER A CA 1
ATOM 900 C C . SER A 1 119 ? 31.043 -10.080 -40.408 1.00 97.88 119 SER A C 1
ATOM 902 O O . SER A 1 119 ? 30.085 -10.219 -39.645 1.00 97.88 119 SER A O 1
ATOM 904 N N . LYS A 1 120 ? 32.235 -9.655 -39.969 1.00 98.12 120 LYS A N 1
ATOM 905 C CA . LYS A 1 120 ? 32.520 -9.337 -38.560 1.00 98.12 120 LYS A CA 1
ATOM 906 C C . LYS A 1 120 ? 31.642 -8.206 -38.030 1.00 98.12 120 LYS A C 1
ATOM 908 O O . LYS A 1 120 ? 31.125 -8.321 -36.923 1.00 98.12 120 LYS A O 1
ATOM 913 N N . ILE A 1 121 ? 31.432 -7.146 -38.814 1.00 98.19 121 ILE A N 1
ATOM 914 C CA . ILE A 1 121 ? 30.532 -6.042 -38.450 1.00 98.19 121 ILE A CA 1
ATOM 915 C C . ILE A 1 121 ? 29.095 -6.551 -38.309 1.00 98.19 121 ILE A C 1
ATOM 917 O O . ILE A 1 121 ? 28.457 -6.267 -37.301 1.00 98.19 121 ILE A O 1
ATOM 921 N N . CYS A 1 122 ? 28.589 -7.330 -39.269 1.00 97.88 122 CYS A N 1
ATOM 922 C CA . CYS A 1 122 ? 27.241 -7.894 -39.199 1.00 97.88 122 CYS A CA 1
ATOM 923 C C . CYS A 1 122 ? 27.057 -8.792 -37.967 1.00 97.88 122 CYS A C 1
ATOM 925 O O . CYS A 1 122 ? 26.073 -8.638 -37.246 1.00 97.88 122 CYS A O 1
ATOM 927 N N . SER A 1 123 ? 28.027 -9.666 -37.686 1.00 98.06 123 SER A N 1
ATOM 928 C CA . SER A 1 123 ? 28.033 -10.508 -36.485 1.00 98.06 123 SER A CA 1
ATOM 929 C C . SER A 1 123 ? 28.035 -9.667 -35.204 1.00 98.06 123 SER A C 1
ATOM 931 O O . SER A 1 123 ? 27.202 -9.878 -34.326 1.00 98.06 123 SER A O 1
ATOM 933 N N . ALA A 1 124 ? 28.892 -8.644 -35.120 1.00 97.94 124 ALA A N 1
ATOM 934 C CA . ALA A 1 124 ? 28.953 -7.744 -33.970 1.00 97.94 124 ALA A CA 1
ATOM 935 C C . ALA A 1 124 ? 27.657 -6.938 -33.769 1.00 97.94 124 ALA A C 1
ATOM 937 O O . ALA A 1 124 ? 27.235 -6.716 -32.638 1.00 97.94 124 ALA A O 1
ATOM 938 N N . VAL A 1 125 ? 26.998 -6.510 -34.849 1.00 98.19 125 VAL A N 1
ATOM 939 C CA . VAL A 1 125 ? 25.697 -5.825 -34.778 1.00 98.19 125 VAL A CA 1
ATOM 940 C C . VAL A 1 125 ? 24.612 -6.778 -34.278 1.00 98.19 125 VAL A C 1
ATOM 942 O O . VAL A 1 125 ? 23.811 -6.393 -33.428 1.00 98.19 125 VAL A O 1
ATOM 945 N N . GLN A 1 126 ? 24.603 -8.027 -34.750 1.00 98.31 126 GLN A N 1
ATOM 946 C CA . GLN A 1 126 ? 23.648 -9.034 -34.292 1.00 98.31 126 GLN A CA 1
ATOM 947 C C . GLN A 1 126 ? 23.843 -9.365 -32.808 1.00 98.31 126 GLN A C 1
ATOM 949 O O . GLN A 1 126 ? 22.871 -9.371 -32.053 1.00 98.31 126 GLN A O 1
ATOM 954 N N . THR A 1 127 ? 25.082 -9.595 -32.363 1.00 98.31 127 THR A N 1
ATOM 955 C CA . THR A 1 127 ? 25.361 -9.851 -30.943 1.00 98.31 127 THR A CA 1
ATOM 956 C C . THR A 1 127 ? 25.027 -8.640 -30.080 1.00 98.31 127 THR A C 1
ATOM 958 O O . THR A 1 127 ? 24.457 -8.808 -29.005 1.00 98.31 127 THR A O 1
ATOM 961 N N . ASN A 1 128 ? 25.288 -7.419 -30.558 1.00 98.25 128 ASN A N 1
ATOM 962 C CA . ASN A 1 128 ? 24.890 -6.200 -29.858 1.00 98.25 128 ASN A CA 1
ATOM 963 C C . ASN A 1 128 ? 23.365 -6.108 -29.695 1.00 98.25 128 ASN A C 1
ATOM 965 O O . ASN A 1 128 ? 22.894 -5.829 -28.596 1.00 98.25 128 ASN A O 1
ATOM 969 N N . ALA A 1 129 ? 22.593 -6.412 -30.743 1.00 98.19 129 ALA A N 1
ATOM 970 C CA . ALA A 1 129 ? 21.134 -6.432 -30.671 1.00 98.19 129 ALA A CA 1
ATOM 971 C C . ALA A 1 129 ? 20.619 -7.470 -29.658 1.00 98.19 129 ALA A C 1
ATOM 973 O O . ALA A 1 129 ? 19.744 -7.160 -28.852 1.00 98.19 129 ALA A O 1
ATOM 974 N N . VAL A 1 130 ? 21.199 -8.676 -29.644 1.00 98.38 130 VAL A N 1
ATOM 975 C CA . VAL A 1 130 ? 20.853 -9.718 -28.661 1.00 98.38 130 VAL A CA 1
ATOM 976 C C . VAL A 1 130 ? 21.175 -9.266 -27.235 1.00 98.38 130 VAL A C 1
ATOM 978 O O . VAL A 1 130 ? 20.335 -9.409 -26.350 1.00 98.38 130 VAL A O 1
ATOM 981 N N . LEU A 1 131 ? 22.354 -8.680 -27.008 1.00 98.31 131 LEU A N 1
ATOM 982 C CA . LEU A 1 131 ? 22.743 -8.162 -25.694 1.00 98.31 131 LEU A CA 1
ATOM 983 C C . LEU A 1 131 ? 21.816 -7.036 -25.226 1.00 98.31 131 LEU A C 1
ATOM 985 O O . LEU A 1 131 ? 21.445 -7.011 -24.057 1.00 98.31 131 LEU A O 1
ATOM 989 N N . MET A 1 132 ? 21.401 -6.135 -26.119 1.00 98.31 132 MET A N 1
ATOM 990 C CA . MET A 1 132 ? 20.441 -5.077 -25.783 1.00 98.31 132 MET A CA 1
ATOM 991 C C . MET A 1 132 ? 19.100 -5.660 -25.331 1.00 98.31 132 MET A C 1
ATOM 993 O O . MET A 1 132 ? 18.592 -5.267 -24.285 1.00 98.31 132 MET A O 1
ATOM 997 N N . LEU A 1 133 ? 18.578 -6.665 -26.041 1.00 98.38 133 LEU A N 1
ATOM 998 C CA . LEU A 1 133 ? 17.348 -7.350 -25.634 1.00 98.38 133 LEU A CA 1
ATOM 999 C C . LEU A 1 133 ? 17.494 -8.068 -24.286 1.00 98.38 133 LEU A C 1
ATOM 1001 O O . LEU A 1 133 ? 16.570 -8.039 -23.477 1.00 98.38 133 LEU A O 1
ATOM 1005 N N . GLN A 1 134 ? 18.643 -8.694 -24.020 1.00 98.38 134 GLN A N 1
ATOM 1006 C CA . GLN A 1 134 ? 18.915 -9.325 -22.725 1.00 98.38 134 GLN A CA 1
ATOM 1007 C C . GLN A 1 134 ? 18.987 -8.300 -21.591 1.00 98.38 134 GLN A C 1
ATOM 1009 O O . GLN A 1 134 ? 18.459 -8.552 -20.510 1.00 98.38 134 GLN A O 1
ATOM 1014 N N . ILE A 1 135 ? 19.600 -7.139 -21.835 1.00 98.44 135 ILE A N 1
ATOM 1015 C CA . ILE A 1 135 ? 19.646 -6.032 -20.874 1.00 98.44 135 ILE A CA 1
ATOM 1016 C C . ILE A 1 135 ? 18.232 -5.535 -20.575 1.00 98.44 135 ILE A C 1
ATOM 1018 O O . ILE A 1 135 ? 17.890 -5.350 -19.409 1.00 98.44 135 ILE A O 1
ATOM 1022 N N . ASP A 1 136 ? 17.411 -5.330 -21.602 1.00 98.56 136 ASP A N 1
ATOM 1023 C CA . ASP A 1 136 ? 16.044 -4.849 -21.418 1.00 98.56 136 ASP A CA 1
ATOM 1024 C C . ASP A 1 136 ? 15.173 -5.890 -20.702 1.00 98.56 136 ASP A C 1
ATOM 1026 O O . ASP A 1 136 ? 14.442 -5.540 -19.780 1.00 98.56 136 ASP A O 1
ATOM 1030 N N . ASN A 1 137 ? 15.322 -7.178 -21.021 1.00 98.44 137 ASN A N 1
ATOM 1031 C CA . ASN A 1 137 ? 14.647 -8.257 -20.296 1.00 98.44 137 ASN A CA 1
ATOM 1032 C C . ASN A 1 137 ? 15.071 -8.312 -18.817 1.00 98.44 137 ASN A C 1
ATOM 1034 O O . ASN A 1 137 ? 14.218 -8.366 -17.935 1.00 98.44 137 ASN A O 1
ATOM 1038 N N . ALA A 1 138 ? 16.375 -8.227 -18.534 1.00 98.44 138 ALA A N 1
ATOM 1039 C CA . ALA A 1 138 ? 16.890 -8.220 -17.168 1.00 98.44 138 ALA A CA 1
ATOM 1040 C C . ALA A 1 138 ? 16.400 -7.002 -16.369 1.00 98.44 138 ALA A C 1
ATOM 1042 O O . ALA A 1 138 ? 16.104 -7.129 -15.182 1.00 98.44 138 ALA A O 1
ATOM 1043 N N . LYS A 1 139 ? 16.277 -5.831 -17.010 1.00 98.50 139 LYS A N 1
ATOM 1044 C CA . LYS A 1 139 ? 15.696 -4.633 -16.386 1.00 98.50 139 LYS A CA 1
ATOM 1045 C C . LYS A 1 139 ? 14.222 -4.823 -16.056 1.00 98.50 139 LYS A C 1
ATOM 1047 O O . LYS A 1 139 ? 13.841 -4.554 -14.924 1.00 98.50 139 LYS A O 1
ATOM 1052 N N . LEU A 1 140 ? 13.424 -5.326 -17.000 1.00 98.44 140 LEU A N 1
ATOM 1053 C CA . LEU A 1 140 ? 12.005 -5.604 -16.765 1.00 98.44 140 LEU A CA 1
ATOM 1054 C C . LEU A 1 140 ? 11.820 -6.622 -15.632 1.00 98.44 140 LEU A C 1
ATOM 1056 O O . LEU A 1 140 ? 11.028 -6.393 -14.726 1.00 98.44 140 LEU A O 1
ATOM 1060 N N . ALA A 1 141 ? 12.618 -7.693 -15.607 1.00 98.44 141 ALA A N 1
ATOM 1061 C CA . ALA A 1 141 ? 12.588 -8.665 -14.517 1.00 98.44 141 ALA A CA 1
ATOM 1062 C C . ALA A 1 141 ? 12.975 -8.041 -13.162 1.00 98.44 141 ALA A C 1
ATOM 1064 O O . ALA A 1 141 ? 12.368 -8.350 -12.138 1.00 98.44 141 ALA A O 1
ATOM 1065 N N . ALA A 1 142 ? 13.971 -7.149 -13.136 1.00 98.56 142 ALA A N 1
ATOM 1066 C CA . ALA A 1 142 ? 14.356 -6.435 -11.921 1.00 98.56 142 ALA A CA 1
ATOM 1067 C C . ALA A 1 142 ? 13.250 -5.485 -11.429 1.00 98.56 142 ALA A C 1
ATOM 1069 O O . ALA A 1 142 ? 13.005 -5.411 -10.225 1.00 98.56 142 ALA A O 1
ATOM 1070 N N . GLU A 1 143 ? 12.567 -4.788 -12.339 1.00 98.38 143 GLU A N 1
ATOM 1071 C CA . GLU A 1 143 ? 11.409 -3.945 -12.024 1.00 98.38 143 GLU A CA 1
ATOM 1072 C C . GLU A 1 143 ? 10.237 -4.777 -11.484 1.00 98.38 143 GLU A C 1
ATOM 1074 O O . GLU A 1 143 ? 9.665 -4.416 -10.454 1.00 98.38 143 GLU A O 1
ATOM 1079 N N . ASP A 1 144 ? 9.951 -5.936 -12.084 1.00 98.62 144 ASP A N 1
ATOM 1080 C CA . ASP A 1 144 ? 8.931 -6.873 -11.600 1.00 98.62 144 ASP A CA 1
ATOM 1081 C C . ASP A 1 144 ? 9.239 -7.374 -10.183 1.00 98.62 144 ASP A C 1
ATOM 1083 O O . ASP A 1 144 ? 8.354 -7.422 -9.325 1.00 98.62 144 ASP A O 1
ATOM 1087 N N . PHE A 1 145 ? 10.493 -7.750 -9.906 1.00 98.56 145 PHE A N 1
ATOM 1088 C CA . PHE A 1 145 ? 10.895 -8.175 -8.563 1.00 98.56 145 PHE A CA 1
ATOM 1089 C C . PHE A 1 145 ? 10.845 -7.036 -7.554 1.00 98.56 145 PHE A C 1
ATOM 1091 O O . PHE A 1 145 ? 10.443 -7.261 -6.413 1.00 98.56 145 PHE A O 1
ATOM 1098 N N . LYS A 1 146 ? 11.208 -5.819 -7.963 1.00 98.56 146 LYS A N 1
ATOM 1099 C CA . LYS A 1 146 ? 11.096 -4.636 -7.113 1.00 98.56 146 LYS A CA 1
ATOM 1100 C C . LYS A 1 146 ? 9.639 -4.371 -6.730 1.00 98.56 146 LYS A C 1
ATOM 1102 O O . LYS A 1 146 ? 9.360 -4.205 -5.549 1.00 98.56 146 LYS A O 1
ATOM 1107 N N . LEU A 1 147 ? 8.721 -4.397 -7.697 1.00 98.31 147 LEU A N 1
ATOM 1108 C CA . LEU A 1 147 ? 7.291 -4.198 -7.451 1.00 98.31 147 LEU A CA 1
ATOM 1109 C C . LEU A 1 147 ? 6.744 -5.286 -6.516 1.00 98.31 147 LEU A C 1
ATOM 1111 O O . LEU A 1 147 ? 6.077 -4.980 -5.530 1.00 98.31 147 LEU A O 1
ATOM 1115 N N . LYS A 1 148 ? 7.081 -6.559 -6.765 1.00 98.62 148 LYS A N 1
ATOM 1116 C CA . LYS A 1 148 ? 6.696 -7.670 -5.876 1.00 98.62 148 LYS A CA 1
ATOM 1117 C C . LYS A 1 148 ? 7.217 -7.475 -4.453 1.00 98.62 148 LYS A C 1
ATOM 1119 O O . LYS A 1 148 ? 6.461 -7.668 -3.511 1.00 98.62 148 LYS A O 1
ATOM 1124 N N . TYR A 1 149 ? 8.476 -7.069 -4.301 1.00 98.56 149 TYR A N 1
ATOM 1125 C CA . TYR A 1 149 ? 9.065 -6.793 -2.993 1.00 98.56 149 TYR A CA 1
ATOM 1126 C C . TYR A 1 149 ? 8.359 -5.639 -2.272 1.00 98.56 149 TYR A C 1
ATOM 1128 O O . TYR A 1 149 ? 8.058 -5.761 -1.090 1.00 98.56 149 TYR A O 1
ATOM 1136 N N . GLU A 1 150 ? 8.063 -4.539 -2.967 1.00 98.50 150 GLU A N 1
ATOM 1137 C CA . GLU A 1 150 ? 7.347 -3.395 -2.389 1.00 98.50 150 GLU A CA 1
ATOM 1138 C C . GLU A 1 150 ? 5.927 -3.781 -1.940 1.00 98.50 150 GLU A C 1
ATOM 1140 O O . GLU A 1 150 ? 5.507 -3.393 -0.850 1.00 98.50 150 GLU A O 1
ATOM 1145 N N . ASN A 1 151 ? 5.220 -4.603 -2.722 1.00 98.31 151 ASN A N 1
ATOM 1146 C CA . ASN A 1 151 ? 3.900 -5.121 -2.352 1.00 98.31 151 ASN A CA 1
ATOM 1147 C C . ASN A 1 151 ? 3.950 -6.046 -1.128 1.00 98.31 151 ASN A C 1
ATOM 1149 O O . ASN A 1 151 ? 3.147 -5.883 -0.212 1.00 98.31 151 ASN A O 1
ATOM 1153 N N . GLU A 1 152 ? 4.882 -7.002 -1.100 1.00 98.38 152 GLU A N 1
ATOM 1154 C CA . GLU A 1 152 ? 5.067 -7.906 0.045 1.00 98.38 152 GLU A CA 1
ATOM 1155 C C . GLU A 1 152 ? 5.467 -7.129 1.303 1.00 98.38 152 GLU A C 1
ATOM 1157 O O . GLU A 1 152 ? 4.938 -7.374 2.383 1.00 98.38 152 GLU A O 1
ATOM 1162 N N . LEU A 1 153 ? 6.346 -6.131 1.171 1.00 98.50 153 LEU A N 1
ATOM 1163 C CA . LEU A 1 153 ? 6.722 -5.260 2.280 1.00 98.50 153 LEU A CA 1
ATOM 1164 C C . LEU A 1 153 ? 5.510 -4.497 2.830 1.00 98.50 153 LEU A C 1
ATOM 1166 O O . LEU A 1 153 ? 5.332 -4.442 4.046 1.00 98.50 153 LEU A O 1
ATOM 1170 N N . ALA A 1 154 ? 4.671 -3.936 1.956 1.00 98.44 154 ALA A N 1
ATOM 1171 C CA . ALA A 1 154 ? 3.455 -3.241 2.366 1.00 98.44 154 ALA A CA 1
ATOM 1172 C C . ALA A 1 154 ? 2.465 -4.184 3.073 1.00 98.44 154 ALA A C 1
ATOM 1174 O O . ALA A 1 154 ? 1.879 -3.811 4.091 1.00 98.44 154 ALA A O 1
ATOM 1175 N N . LEU A 1 155 ? 2.314 -5.419 2.580 1.00 98.44 155 LEU A N 1
ATOM 1176 C CA . LEU A 1 155 ? 1.479 -6.437 3.216 1.00 98.44 155 LEU A CA 1
ATOM 1177 C C . LEU A 1 155 ? 2.019 -6.824 4.598 1.00 98.44 155 LEU A C 1
ATOM 1179 O O . LEU A 1 155 ? 1.261 -6.824 5.566 1.00 98.44 155 LEU A O 1
ATOM 1183 N N . CYS A 1 156 ? 3.324 -7.087 4.713 1.00 98.50 156 CYS A N 1
ATOM 1184 C CA . CYS A 1 156 ? 3.981 -7.377 5.987 1.00 98.50 156 CYS A CA 1
ATOM 1185 C C . CYS A 1 156 ? 3.772 -6.245 6.997 1.00 98.50 156 CYS A C 1
ATOM 1187 O O . CYS A 1 156 ? 3.381 -6.509 8.129 1.00 98.50 156 CYS A O 1
ATOM 1189 N N . GLN A 1 157 ? 3.954 -4.988 6.584 1.00 98.38 157 GLN A N 1
ATOM 1190 C CA . GLN A 1 157 ? 3.719 -3.829 7.449 1.00 98.38 157 GLN A CA 1
ATOM 1191 C C . GLN A 1 157 ? 2.256 -3.721 7.896 1.00 98.38 157 GLN A C 1
ATOM 1193 O O . GLN A 1 157 ? 1.999 -3.443 9.064 1.00 98.38 157 GLN A O 1
ATOM 1198 N N . SER A 1 158 ? 1.294 -3.972 7.001 1.00 98.38 158 SER A N 1
ATOM 1199 C CA . SER A 1 158 ? -0.130 -4.004 7.362 1.00 98.38 158 SER A CA 1
ATOM 1200 C C . SER A 1 158 ? -0.409 -5.070 8.421 1.00 98.38 158 SER A C 1
ATOM 1202 O O . SER A 1 158 ? -1.036 -4.783 9.436 1.00 98.38 158 SER A O 1
ATOM 1204 N N . VAL A 1 159 ? 0.111 -6.284 8.223 1.00 98.69 159 VAL A N 1
ATOM 1205 C CA . VAL A 1 159 ? -0.063 -7.393 9.170 1.00 98.69 159 VAL A CA 1
ATOM 1206 C C . VAL A 1 159 ? 0.630 -7.101 10.503 1.00 98.69 159 VAL A C 1
ATOM 1208 O O . VAL A 1 159 ? 0.081 -7.407 11.558 1.00 98.69 159 VAL A O 1
ATOM 1211 N N . GLU A 1 160 ? 1.811 -6.479 10.499 1.00 98.50 160 GLU A N 1
ATOM 1212 C CA . GLU A 1 160 ? 2.490 -6.050 11.726 1.00 98.50 160 GLU A CA 1
ATOM 1213 C C . GLU A 1 160 ? 1.655 -5.033 12.516 1.00 98.50 160 GLU A C 1
ATOM 1215 O O . GLU A 1 160 ? 1.528 -5.161 13.737 1.00 98.50 160 GLU A O 1
ATOM 1220 N N . VAL A 1 161 ? 1.042 -4.059 11.834 1.00 98.56 161 VAL A N 1
ATOM 1221 C CA . VAL A 1 161 ? 0.126 -3.093 12.460 1.00 98.56 161 VAL A CA 1
ATOM 1222 C C . VAL A 1 161 ? -1.088 -3.804 13.059 1.00 98.56 161 VAL A C 1
ATOM 1224 O O . VAL A 1 161 ? -1.430 -3.536 14.213 1.00 98.56 161 VAL A O 1
ATOM 1227 N N . ASP A 1 162 ? -1.685 -4.751 12.334 1.00 98.62 162 ASP A N 1
ATOM 1228 C CA . ASP A 1 162 ? -2.821 -5.538 12.820 1.00 98.62 162 ASP A CA 1
ATOM 1229 C C . ASP A 1 162 ? -2.447 -6.373 14.053 1.00 98.62 162 ASP A C 1
ATOM 1231 O O . ASP A 1 162 ? -3.183 -6.383 15.040 1.00 98.62 162 ASP A O 1
ATOM 1235 N N . ILE A 1 163 ? -1.272 -7.015 14.064 1.00 98.62 163 ILE A N 1
ATOM 1236 C CA . ILE A 1 163 ? -0.768 -7.775 15.221 1.00 98.62 163 ILE A CA 1
ATOM 1237 C C . ILE A 1 163 ? -0.603 -6.863 16.439 1.00 98.62 163 ILE A C 1
ATOM 1239 O O . ILE A 1 163 ? -0.993 -7.234 17.548 1.00 98.62 163 ILE A O 1
ATOM 1243 N N . VAL A 1 164 ? -0.024 -5.674 16.259 1.00 98.56 164 VAL A N 1
ATOM 1244 C CA . VAL A 1 164 ? 0.122 -4.698 17.348 1.00 98.56 164 VAL A CA 1
ATOM 1245 C C . VAL A 1 164 ? -1.248 -4.228 17.843 1.00 98.56 164 VAL A C 1
ATOM 1247 O O . VAL A 1 164 ? -1.444 -4.108 19.052 1.00 98.56 164 VAL A O 1
ATOM 1250 N N . GLY A 1 165 ? -2.207 -4.008 16.941 1.00 98.56 165 GLY A N 1
ATOM 1251 C CA . GLY A 1 165 ? -3.590 -3.678 17.286 1.00 98.56 165 GLY A CA 1
ATOM 1252 C C . GLY A 1 165 ? -4.269 -4.778 18.103 1.00 98.56 165 GLY A C 1
ATOM 1253 O O . GLY A 1 165 ? -4.802 -4.509 19.176 1.00 98.56 165 GLY A O 1
ATOM 1254 N N . LEU A 1 166 ? -4.175 -6.032 17.656 1.00 98.62 166 LEU A N 1
ATOM 1255 C CA . LEU A 1 166 ? -4.743 -7.187 18.356 1.00 98.62 166 LEU A CA 1
ATOM 1256 C C . LEU A 1 166 ? -4.129 -7.392 19.744 1.00 98.62 166 LEU A C 1
ATOM 1258 O O . LEU A 1 166 ? -4.843 -7.760 20.672 1.00 98.62 166 LEU A O 1
ATOM 1262 N N . ARG A 1 167 ? -2.829 -7.117 19.917 1.00 98.62 167 ARG A N 1
ATOM 1263 C CA . ARG A 1 167 ? -2.188 -7.144 21.242 1.00 98.62 167 ARG A CA 1
ATOM 1264 C C . ARG A 1 167 ? -2.777 -6.096 22.184 1.00 98.62 167 ARG A C 1
ATOM 1266 O O . ARG A 1 167 ? -3.075 -6.430 23.321 1.00 98.62 167 ARG A O 1
ATOM 1273 N N . LYS A 1 168 ? -3.017 -4.872 21.705 1.00 98.50 168 LYS A N 1
ATOM 1274 C CA . LYS A 1 168 ? -3.676 -3.831 22.514 1.00 98.50 168 LYS A CA 1
ATOM 1275 C C . LYS A 1 168 ? -5.090 -4.233 22.917 1.00 98.50 168 LYS A C 1
ATOM 1277 O O . LYS A 1 168 ? -5.442 -4.106 24.081 1.00 98.50 168 LYS A O 1
ATOM 1282 N N . VAL A 1 169 ? -5.870 -4.776 21.980 1.00 98.69 169 VAL A N 1
ATOM 1283 C CA . VAL A 1 169 ? -7.221 -5.279 22.275 1.00 98.69 169 VAL A CA 1
ATOM 1284 C C . VAL A 1 169 ? -7.170 -6.407 23.308 1.00 98.69 169 VAL A C 1
ATOM 1286 O O . VAL A 1 169 ? -8.002 -6.451 24.208 1.00 98.69 169 VAL A O 1
ATOM 1289 N N . LEU A 1 170 ? -6.188 -7.309 23.222 1.00 98.75 170 LEU A N 1
ATOM 1290 C CA . LEU A 1 170 ? -5.989 -8.355 24.226 1.00 98.75 170 LEU A CA 1
ATOM 1291 C C . LEU A 1 170 ? -5.675 -7.771 25.612 1.00 98.75 170 LEU A C 1
ATOM 1293 O O . LEU A 1 170 ? -6.235 -8.243 26.603 1.00 98.75 170 LEU A O 1
ATOM 1297 N N . ASP A 1 171 ? -4.816 -6.755 25.689 1.00 98.69 171 ASP A N 1
ATOM 1298 C CA . ASP A 1 171 ? -4.486 -6.078 26.947 1.00 98.69 171 ASP A CA 1
ATOM 1299 C C . ASP A 1 171 ? -5.725 -5.380 27.540 1.00 98.69 171 ASP A C 1
ATOM 1301 O O . ASP A 1 171 ? -6.029 -5.553 28.720 1.00 98.69 171 ASP A O 1
ATOM 1305 N N . GLU A 1 172 ? -6.504 -4.668 26.719 1.00 98.50 172 GLU A N 1
ATOM 1306 C CA . GLU A 1 172 ? -7.771 -4.032 27.116 1.00 98.50 172 GLU A CA 1
ATOM 1307 C C . GLU A 1 172 ? -8.803 -5.060 27.613 1.00 98.50 172 GLU A C 1
ATOM 1309 O O . GLU A 1 172 ? -9.433 -4.875 28.659 1.00 98.50 172 GLU A O 1
ATOM 1314 N N . LEU A 1 173 ? -8.953 -6.186 26.909 1.00 98.56 173 LEU A N 1
ATOM 1315 C CA . LEU A 1 173 ? -9.825 -7.286 27.333 1.00 98.56 173 LEU A CA 1
ATOM 1316 C C . LEU A 1 173 ? -9.347 -7.932 28.636 1.00 98.56 173 LEU A C 1
ATOM 1318 O O . LEU A 1 173 ? -10.160 -8.353 29.456 1.00 98.56 173 LEU A O 1
ATOM 1322 N N . THR A 1 174 ? -8.036 -7.997 28.854 1.00 98.69 174 THR A N 1
ATOM 1323 C CA . THR A 1 174 ? -7.468 -8.532 30.095 1.00 98.69 174 THR A CA 1
ATOM 1324 C C . THR A 1 174 ? -7.763 -7.607 31.274 1.00 98.69 174 THR A C 1
ATOM 1326 O O . THR A 1 174 ? -8.191 -8.093 32.318 1.00 98.69 174 THR A O 1
ATOM 1329 N N . MET A 1 175 ? -7.620 -6.290 3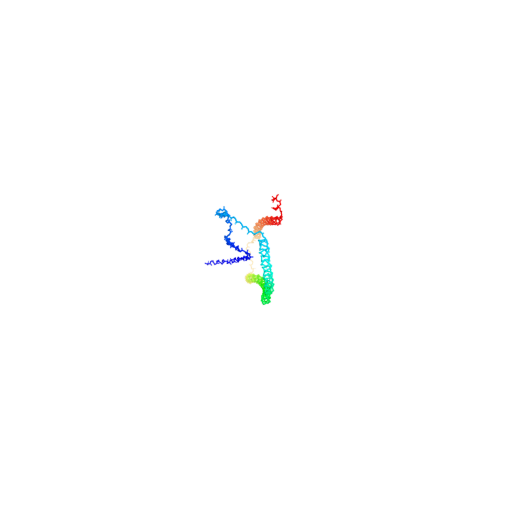1.094 1.00 98.56 175 MET A N 1
ATOM 1330 C CA . MET A 1 175 ? -7.952 -5.294 32.123 1.00 98.56 175 MET A CA 1
ATOM 1331 C C . MET A 1 175 ? -9.446 -5.302 32.461 1.00 98.56 175 MET A C 1
ATOM 1333 O O . MET A 1 175 ? -9.826 -5.410 33.625 1.00 98.56 175 MET A O 1
ATOM 1337 N N . THR A 1 176 ? -10.312 -5.279 31.444 1.00 98.50 176 THR A N 1
ATOM 1338 C CA . THR A 1 176 ? -11.769 -5.337 31.658 1.00 98.50 176 THR A CA 1
ATOM 1339 C C . THR A 1 176 ? -12.203 -6.641 32.323 1.00 98.50 176 THR A C 1
ATOM 1341 O O . THR A 1 176 ? -13.080 -6.629 33.187 1.00 98.50 176 THR A O 1
ATOM 1344 N N . ARG A 1 177 ? -11.570 -7.770 31.982 1.00 98.62 177 ARG A N 1
ATOM 1345 C CA . ARG A 1 177 ? -11.789 -9.037 32.681 1.00 98.62 177 ARG A CA 1
ATOM 1346 C C . ARG A 1 177 ? -11.411 -8.928 34.160 1.00 98.62 177 ARG A C 1
ATOM 1348 O O . ARG A 1 177 ? -12.223 -9.333 34.985 1.00 98.62 177 ARG A O 1
ATOM 1355 N N . SER A 1 178 ? -10.237 -8.389 34.501 1.00 98.56 178 SER A N 1
ATOM 1356 C CA . SER A 1 178 ? -9.839 -8.234 35.909 1.00 98.56 178 SER A CA 1
ATOM 1357 C C . SER A 1 178 ? -10.761 -7.289 36.683 1.00 98.56 178 SER A C 1
ATOM 1359 O O . SER A 1 178 ? -11.100 -7.575 37.829 1.00 98.56 178 SER A O 1
ATOM 1361 N N . ASP A 1 179 ? -11.240 -6.213 36.053 1.00 98.50 179 ASP A N 1
ATOM 1362 C CA . ASP A 1 179 ? -12.197 -5.291 36.675 1.00 98.50 179 ASP A CA 1
ATOM 1363 C C . ASP A 1 179 ? -13.528 -5.989 36.986 1.00 98.50 179 ASP A C 1
ATOM 1365 O O . ASP A 1 179 ? -14.108 -5.797 38.057 1.00 98.50 179 ASP A O 1
ATOM 1369 N N . LEU A 1 180 ? -14.014 -6.822 36.060 1.00 98.50 180 LEU A N 1
ATOM 1370 C CA . LEU A 1 180 ? -15.225 -7.617 36.258 1.00 98.50 180 LEU A CA 1
ATOM 1371 C C . LEU A 1 180 ? -15.026 -8.714 37.310 1.00 98.50 180 LEU A C 1
ATOM 1373 O O . LEU A 1 180 ? -15.930 -8.945 38.110 1.00 98.50 180 LEU A O 1
ATOM 1377 N N . GLU A 1 181 ? -13.866 -9.372 37.342 1.00 98.50 181 GLU A N 1
ATOM 1378 C CA . GLU A 1 181 ? -13.517 -10.347 38.385 1.00 98.50 181 GLU A CA 1
ATOM 1379 C C . GLU A 1 181 ? -13.544 -9.690 39.775 1.00 98.50 181 GLU A C 1
ATOM 1381 O O . GLU A 1 181 ? -14.220 -10.201 40.670 1.00 98.50 181 GLU A O 1
ATOM 1386 N N . MET A 1 182 ? -12.945 -8.503 39.923 1.00 98.50 182 MET A N 1
ATOM 1387 C CA . MET A 1 182 ? -12.974 -7.723 41.166 1.00 98.50 182 MET A CA 1
ATOM 1388 C C . MET A 1 182 ? -14.400 -7.314 41.567 1.00 98.50 182 MET A C 1
ATOM 1390 O O . MET A 1 182 ? -14.767 -7.427 42.735 1.00 98.50 182 MET A O 1
ATOM 1394 N N . GLN A 1 183 ? -15.237 -6.874 40.621 1.00 98.50 183 GLN A N 1
ATOM 1395 C CA . GLN A 1 183 ? -16.646 -6.558 40.904 1.00 98.50 183 GLN A CA 1
ATOM 1396 C C . GLN A 1 183 ? -17.429 -7.794 41.361 1.00 98.50 183 GLN A C 1
ATOM 1398 O O . GLN A 1 183 ? -18.227 -7.718 42.294 1.00 98.50 183 GLN A O 1
ATOM 1403 N N . VAL A 1 184 ? -17.201 -8.944 40.722 1.00 98.56 184 VAL A N 1
ATOM 1404 C CA . VAL A 1 184 ? -17.838 -10.211 41.100 1.00 98.56 184 VAL A CA 1
ATOM 1405 C C . VAL A 1 184 ? -17.409 -10.641 42.501 1.00 98.56 184 VAL A C 1
ATOM 1407 O O . VAL A 1 184 ? -18.242 -11.124 43.267 1.00 98.56 184 VAL A O 1
ATOM 1410 N N . GLU A 1 185 ? -16.134 -10.491 42.845 1.00 98.38 185 GLU A N 1
ATOM 1411 C CA . GLU A 1 185 ? -15.618 -10.780 44.185 1.00 98.38 185 GLU A CA 1
ATOM 1412 C C . GLU A 1 185 ? -16.204 -9.828 45.231 1.00 98.38 185 GLU A C 1
ATOM 1414 O O . GLU A 1 185 ? -16.760 -10.306 46.219 1.00 98.38 185 GLU A O 1
ATOM 1419 N N . GLY A 1 186 ? -16.224 -8.519 44.965 1.00 98.44 186 GLY A N 1
ATOM 1420 C CA . GLY A 1 186 ? -16.848 -7.532 45.850 1.00 98.44 186 GLY A CA 1
ATOM 1421 C C . GLY A 1 186 ? -18.331 -7.821 46.110 1.00 98.44 186 GLY A C 1
ATOM 1422 O O . GLY A 1 186 ? -18.764 -7.870 47.258 1.00 98.44 186 GLY A O 1
ATOM 1423 N N . LEU A 1 187 ? -19.110 -8.133 45.068 1.00 98.25 187 LEU A N 1
ATOM 1424 C CA . LEU A 1 187 ? -20.523 -8.505 45.222 1.00 98.25 187 LEU A CA 1
ATOM 1425 C C . LEU A 1 187 ? -20.713 -9.811 46.011 1.00 98.25 187 LEU A C 1
ATOM 1427 O O . LEU A 1 187 ? -21.702 -9.967 46.732 1.00 98.25 187 LEU A O 1
ATOM 1431 N N . LYS A 1 188 ? -19.786 -10.771 45.897 1.00 98.25 188 LYS A N 1
ATOM 1432 C CA . LYS A 1 188 ? -19.816 -11.993 46.717 1.00 98.25 188 LYS A CA 1
ATOM 1433 C C . LYS A 1 188 ? -19.542 -11.680 48.186 1.00 98.25 188 LYS A C 1
ATOM 1435 O O . LYS A 1 188 ? -20.228 -12.234 49.044 1.00 98.25 188 LYS A O 1
ATOM 1440 N N . GLU A 1 189 ? -18.576 -10.812 48.473 1.00 98.25 189 GLU A N 1
ATOM 1441 C CA . GLU A 1 189 ? -18.272 -10.362 49.834 1.00 98.25 189 GLU A CA 1
ATOM 1442 C C . GLU A 1 189 ? -19.455 -9.609 50.453 1.00 98.25 189 GLU A C 1
ATOM 1444 O O . GLU A 1 189 ? -19.861 -9.934 51.569 1.00 98.25 189 GLU A O 1
ATOM 1449 N N . GLU A 1 190 ? -20.082 -8.692 49.710 1.00 97.94 190 GLU A N 1
ATOM 1450 C CA . GLU A 1 190 ? -21.298 -7.988 50.139 1.00 97.94 190 GLU A CA 1
ATOM 1451 C C . GLU A 1 190 ? -22.446 -8.955 50.448 1.00 97.94 190 GLU A C 1
ATOM 1453 O O . GLU A 1 190 ? -23.132 -8.818 51.462 1.00 97.94 190 GLU A O 1
ATOM 1458 N N . LEU A 1 191 ? -22.641 -9.980 49.614 1.00 97.81 191 LEU A N 1
ATOM 1459 C CA . LEU A 1 191 ? -23.673 -10.992 49.829 1.00 97.81 191 LEU A CA 1
ATOM 1460 C C . LEU A 1 191 ? -23.415 -11.797 51.111 1.00 97.81 191 LEU A C 1
ATOM 1462 O O . LEU A 1 191 ? -24.347 -12.053 51.880 1.00 97.81 191 LEU A O 1
ATOM 1466 N N . VAL A 1 192 ? -22.162 -12.184 51.364 1.00 98.06 192 VAL A N 1
ATOM 1467 C CA . VAL A 1 192 ? -21.768 -12.854 52.614 1.00 98.06 192 VAL A CA 1
ATOM 1468 C C . VAL A 1 192 ? -21.985 -11.929 53.812 1.00 98.06 192 VAL A C 1
ATOM 1470 O O . VAL A 1 192 ? -22.555 -12.364 54.815 1.00 98.06 192 VAL A O 1
ATOM 1473 N N . TYR A 1 193 ? -21.593 -10.660 53.699 1.00 98.00 193 TYR A N 1
ATOM 1474 C CA . TYR A 1 193 ? -21.777 -9.657 54.743 1.00 98.00 193 TYR A CA 1
ATOM 1475 C C . TYR A 1 193 ? -23.258 -9.459 55.090 1.00 98.00 193 TYR A C 1
ATOM 1477 O O . TYR A 1 193 ? -23.628 -9.541 56.258 1.00 98.00 193 TYR A O 1
ATOM 1485 N N . LEU A 1 194 ? -24.125 -9.299 54.086 1.00 97.75 194 LEU A N 1
ATOM 1486 C CA . LEU A 1 194 ? -25.571 -9.151 54.274 1.00 97.75 194 LEU A CA 1
ATOM 1487 C C . LEU A 1 194 ? -26.205 -10.381 54.928 1.00 97.75 194 LEU A C 1
ATOM 1489 O O . LEU A 1 194 ? -27.046 -10.237 55.814 1.00 97.75 194 LEU A O 1
ATOM 1493 N N . ARG A 1 195 ? -25.797 -11.595 54.529 1.00 97.50 195 ARG A N 1
ATOM 1494 C CA . ARG A 1 195 ? -26.275 -12.833 55.167 1.00 97.50 195 ARG A CA 1
ATOM 1495 C C . ARG A 1 195 ? -25.883 -12.897 56.638 1.00 97.50 195 ARG A C 1
ATOM 1497 O O . ARG A 1 195 ? -26.732 -13.217 57.463 1.00 97.50 195 ARG A O 1
ATOM 1504 N N . LYS A 1 196 ? -24.629 -12.568 56.955 1.00 98.00 196 LYS A N 1
ATOM 1505 C CA . LYS A 1 196 ? -24.132 -12.548 58.332 1.00 98.00 196 LYS A CA 1
ATOM 1506 C C . LYS A 1 196 ? -24.847 -11.487 59.171 1.00 98.00 196 LYS A C 1
ATOM 1508 O O . LYS A 1 196 ? -25.306 -11.803 60.261 1.00 98.00 196 LYS A O 1
ATOM 1513 N N . ASN A 1 197 ? -25.009 -10.271 58.646 1.00 97.44 197 ASN A N 1
ATOM 1514 C CA . ASN A 1 197 ? -25.736 -9.204 59.334 1.00 97.44 197 ASN A CA 1
ATOM 1515 C C . ASN A 1 197 ? -27.191 -9.611 59.613 1.00 97.44 197 ASN A C 1
ATOM 1517 O O . ASN A 1 197 ? -27.676 -9.456 60.728 1.00 97.44 197 ASN A O 1
ATOM 1521 N N . HIS A 1 198 ? -27.869 -10.212 58.630 1.00 97.06 198 HIS A N 1
ATOM 1522 C CA . HIS A 1 198 ? -29.225 -10.719 58.824 1.00 97.06 198 HIS A CA 1
ATOM 1523 C C . HIS A 1 198 ? -29.292 -11.823 59.892 1.00 97.06 198 HIS A C 1
ATOM 1525 O O . HIS A 1 198 ? -30.212 -11.839 60.707 1.00 97.06 198 HIS A O 1
ATOM 1531 N N . GLU A 1 199 ? -28.328 -12.745 59.915 1.00 97.00 199 GLU A N 1
ATOM 1532 C CA . GLU A 1 199 ? -28.255 -13.797 60.932 1.00 97.00 199 GLU A CA 1
ATOM 1533 C C . GLU A 1 199 ? -28.043 -13.219 62.342 1.00 97.00 199 GLU A C 1
ATOM 1535 O O . GLU A 1 199 ? -28.736 -13.622 63.280 1.00 97.00 199 GLU A O 1
ATOM 1540 N N . GLU A 1 200 ? -27.156 -12.231 62.482 1.00 95.81 200 GLU A N 1
ATOM 1541 C CA . GLU A 1 200 ? -26.908 -11.511 63.736 1.00 95.81 200 GLU A CA 1
ATOM 1542 C C . GLU A 1 200 ? -28.148 -10.730 64.207 1.00 95.81 200 GLU A C 1
ATOM 1544 O O . GLU A 1 200 ? -28.540 -10.846 65.371 1.00 95.81 200 GLU A O 1
ATOM 1549 N N . GLU A 1 201 ? -28.828 -10.005 63.314 1.00 95.44 201 GLU A N 1
ATOM 1550 C CA . GLU A 1 201 ? -30.080 -9.294 63.612 1.00 95.44 201 GLU A CA 1
ATOM 1551 C C . GLU A 1 201 ? -31.201 -10.253 64.034 1.00 95.44 201 GLU A C 1
ATOM 1553 O O . GLU A 1 201 ? -31.910 -10.005 65.012 1.00 95.44 201 GLU A O 1
ATOM 1558 N N . MET A 1 202 ? -31.353 -11.386 63.341 1.00 95.06 202 MET A N 1
ATOM 1559 C CA . MET A 1 202 ? -32.337 -12.409 63.696 1.00 95.06 202 MET A CA 1
ATOM 1560 C C . MET A 1 202 ? -32.019 -13.057 65.046 1.00 95.06 202 MET A C 1
ATOM 1562 O O . MET A 1 202 ? -32.938 -13.334 65.822 1.00 95.06 202 MET A O 1
ATOM 1566 N N . ALA A 1 203 ? -30.742 -13.297 65.353 1.00 93.69 203 ALA A N 1
ATOM 1567 C CA . ALA A 1 203 ? -30.313 -13.795 66.655 1.00 93.69 203 ALA A CA 1
ATOM 1568 C C . ALA A 1 203 ? -30.588 -12.772 67.770 1.00 93.69 203 ALA A C 1
ATOM 1570 O O . ALA A 1 203 ? -31.103 -13.148 68.826 1.00 93.69 203 ALA A O 1
ATOM 1571 N N . ALA A 1 204 ? -30.327 -11.485 67.523 1.00 92.88 204 ALA A N 1
ATOM 1572 C CA . ALA A 1 204 ? -30.640 -10.398 68.446 1.00 92.88 204 ALA A CA 1
ATOM 1573 C C . ALA A 1 204 ? -32.154 -10.251 68.674 1.00 92.88 204 ALA A C 1
ATOM 1575 O O . ALA A 1 204 ? -32.599 -10.154 69.813 1.00 92.88 204 ALA A O 1
ATOM 1576 N N . MET A 1 205 ? -32.981 -10.319 67.626 1.00 90.06 205 MET A N 1
ATOM 1577 C CA . MET A 1 205 ? -34.440 -10.302 67.786 1.00 90.06 205 MET A CA 1
ATOM 1578 C C . MET A 1 205 ? -34.946 -11.518 68.565 1.00 90.06 205 MET A C 1
ATOM 1580 O O . MET A 1 205 ? -35.782 -11.375 69.455 1.00 90.06 205 MET A O 1
ATOM 1584 N N . ARG A 1 206 ? -34.428 -12.722 68.286 1.00 90.06 206 ARG A N 1
ATOM 1585 C CA . ARG A 1 206 ? -34.777 -13.929 69.054 1.00 90.06 206 ARG A CA 1
ATOM 1586 C C . ARG A 1 206 ? -34.363 -13.810 70.519 1.00 90.06 206 ARG A C 1
ATOM 1588 O O . ARG A 1 206 ? -35.122 -14.246 71.384 1.00 90.06 206 ARG A O 1
ATOM 1595 N N . SER A 1 207 ? -33.202 -13.223 70.810 1.00 87.06 207 SER A N 1
ATOM 1596 C CA . SER A 1 207 ? -32.759 -13.007 72.189 1.00 87.06 207 SER A CA 1
ATOM 1597 C C . SER A 1 207 ? -33.659 -12.002 72.905 1.00 87.06 207 SER A C 1
ATOM 1599 O O . SER A 1 207 ? -34.091 -12.303 74.011 1.00 87.06 207 SER A O 1
ATOM 1601 N N . VAL A 1 208 ? -34.048 -10.899 72.251 1.00 85.00 208 VAL A N 1
ATOM 1602 C CA . VAL A 1 208 ? -35.028 -9.931 72.772 1.00 85.00 208 VAL A CA 1
ATOM 1603 C C . VAL A 1 208 ? -36.383 -10.587 73.017 1.00 85.00 208 VAL A C 1
ATOM 1605 O O . VAL A 1 208 ? -36.956 -10.382 74.074 1.00 85.00 208 VAL A O 1
ATOM 1608 N N . ILE A 1 209 ? -36.895 -11.416 72.105 1.00 82.25 209 ILE A N 1
ATOM 1609 C CA . ILE A 1 209 ? -38.162 -12.142 72.316 1.00 82.25 209 ILE A CA 1
ATOM 1610 C C . ILE A 1 209 ? -38.046 -13.114 73.500 1.00 82.25 209 ILE A C 1
ATOM 1612 O O . ILE A 1 209 ? -38.986 -13.257 74.276 1.00 82.25 209 ILE A O 1
ATOM 1616 N N . THR A 1 210 ? -36.892 -13.764 73.668 1.00 79.12 210 THR A N 1
ATOM 1617 C CA . THR A 1 210 ? -36.664 -14.719 74.762 1.00 79.12 210 THR A CA 1
ATOM 1618 C C . THR A 1 210 ? -36.496 -14.009 76.107 1.00 79.12 210 THR A C 1
ATOM 1620 O O . THR A 1 210 ? -37.059 -14.453 77.101 1.00 79.12 210 THR A O 1
ATOM 1623 N N . THR A 1 211 ? -35.785 -12.882 76.171 1.00 75.25 211 THR A N 1
ATOM 1624 C CA . THR A 1 211 ? -35.660 -12.073 77.398 1.00 75.25 211 THR A CA 1
ATOM 1625 C C . THR A 1 211 ? -36.940 -11.298 77.707 1.00 75.25 211 THR A C 1
ATOM 1627 O O . THR A 1 211 ? -37.274 -11.119 78.873 1.00 75.25 211 THR A O 1
ATOM 1630 N N . SER A 1 212 ? -37.693 -10.913 76.674 1.00 63.06 212 SER A N 1
ATOM 1631 C CA . SER A 1 212 ? -39.053 -10.371 76.740 1.00 63.06 212 SER A CA 1
ATOM 1632 C C . SER A 1 212 ? -40.123 -11.454 76.920 1.00 63.06 212 SER A C 1
ATOM 1634 O O . SER A 1 212 ? -41.305 -11.110 76.985 1.00 63.06 212 SER A O 1
ATOM 1636 N N . SER A 1 213 ? -39.756 -12.734 77.096 1.00 48.81 213 SER A N 1
ATOM 1637 C CA . SER A 1 213 ? -40.631 -13.729 77.738 1.00 48.81 213 SER A CA 1
ATOM 1638 C C . SER A 1 213 ? -40.712 -13.443 79.246 1.00 48.81 213 SER A C 1
ATOM 1640 O O . SER A 1 213 ? -40.439 -14.253 80.124 1.00 48.81 213 SER A O 1
ATOM 1642 N N . VAL A 1 214 ? -41.058 -12.196 79.541 1.00 47.34 214 VAL A N 1
ATOM 1643 C CA . VAL A 1 214 ? -41.430 -11.698 80.846 1.00 47.34 214 VAL A CA 1
ATOM 1644 C C . VAL A 1 214 ? -42.843 -12.202 81.079 1.00 47.34 214 VAL A C 1
A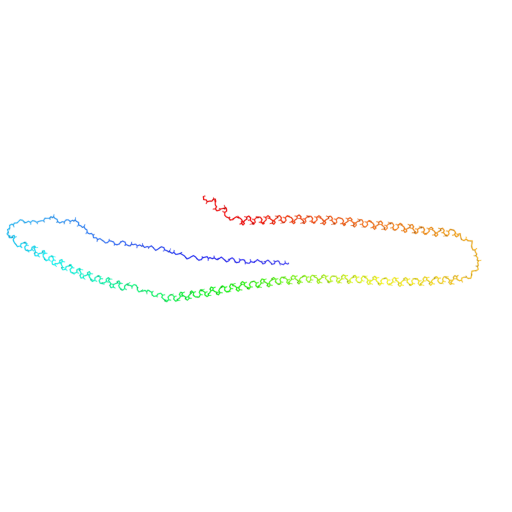TOM 1646 O O . VAL A 1 214 ? -43.742 -11.960 80.274 1.00 47.34 214 VAL A O 1
ATOM 1649 N N . ASN A 1 215 ? -43.033 -12.921 82.181 1.00 49.00 215 ASN A N 1
ATOM 1650 C CA . ASN A 1 215 ? -44.349 -13.163 82.743 1.00 49.00 215 ASN A CA 1
ATOM 1651 C C . ASN A 1 215 ? -44.985 -11.789 83.009 1.00 49.00 215 ASN A C 1
ATOM 1653 O O . ASN A 1 215 ? -44.557 -11.074 83.915 1.00 49.00 215 ASN A O 1
ATOM 1657 N N . VAL A 1 216 ? -45.925 -11.378 82.156 1.00 46.41 216 VAL A N 1
ATOM 1658 C CA . VAL A 1 216 ? -46.580 -10.072 82.255 1.00 46.41 216 VAL A CA 1
ATOM 1659 C C . VAL A 1 216 ? -47.607 -10.140 83.382 1.00 46.41 216 VAL A C 1
ATOM 1661 O O . VAL A 1 216 ? -48.774 -10.454 83.160 1.00 46.41 216 VAL A O 1
ATOM 1664 N N . GLU A 1 217 ? -47.173 -9.834 84.602 1.00 45.31 217 GLU A N 1
ATOM 1665 C CA . GLU A 1 217 ? -48.061 -9.206 85.574 1.00 45.31 217 GLU A CA 1
ATOM 1666 C C . GLU A 1 217 ? -48.153 -7.722 85.216 1.00 45.31 217 GLU A C 1
ATOM 1668 O O . GLU A 1 217 ? -47.165 -6.991 85.139 1.00 45.31 217 GLU A O 1
ATOM 1673 N N . VAL A 1 218 ? -49.373 -7.331 84.870 1.00 44.44 218 VAL A N 1
ATOM 1674 C CA . VAL A 1 218 ? -49.748 -6.035 84.322 1.00 44.44 218 VAL A CA 1
ATOM 1675 C C . VAL A 1 218 ? -49.657 -4.979 85.426 1.00 44.44 218 VAL A C 1
ATOM 1677 O O . VAL A 1 218 ? -50.549 -4.904 86.263 1.00 44.44 218 VAL A O 1
ATOM 1680 N N . ASP A 1 219 ? -48.630 -4.128 85.397 1.00 49.72 219 ASP A N 1
ATOM 1681 C CA . ASP A 1 219 ? -48.704 -2.798 86.012 1.00 49.72 219 ASP A CA 1
ATOM 1682 C C . ASP A 1 219 ? -48.751 -1.750 84.895 1.00 49.72 219 ASP A C 1
ATOM 1684 O O . ASP A 1 219 ? -47.747 -1.368 84.284 1.00 49.72 219 ASP A O 1
ATOM 1688 N N . ALA A 1 220 ? -49.981 -1.377 84.546 1.00 45.09 220 ALA A N 1
ATOM 1689 C CA . ALA A 1 220 ? -50.280 -0.426 83.494 1.00 45.09 220 ALA A CA 1
ATOM 1690 C C . ALA A 1 220 ? -49.866 0.983 83.942 1.0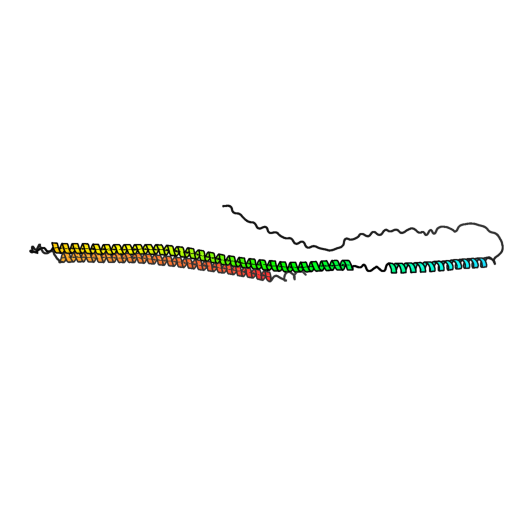0 45.09 220 ALA A C 1
ATOM 1692 O O . ALA A 1 220 ? -50.619 1.693 84.608 1.00 45.09 220 ALA A O 1
ATOM 1693 N N . LYS A 1 221 ? -48.673 1.424 83.523 1.00 59.72 221 LYS A N 1
ATOM 1694 C CA . LYS A 1 221 ? -48.377 2.862 83.467 1.00 59.72 221 LYS A CA 1
ATOM 1695 C C . LYS A 1 221 ? -49.382 3.550 82.532 1.00 59.72 221 LYS A C 1
ATOM 1697 O O . LYS A 1 221 ? -49.842 2.913 81.581 1.00 59.72 221 LYS A O 1
ATOM 1702 N N . PRO A 1 222 ? -49.727 4.828 82.788 1.00 58.34 222 PRO A N 1
ATOM 1703 C CA . PRO A 1 222 ? -50.802 5.514 82.085 1.00 58.34 222 PRO A CA 1
ATOM 1704 C C . PRO A 1 222 ? -50.612 5.406 80.576 1.00 58.34 222 PRO A C 1
ATOM 1706 O O . PRO A 1 222 ? -49.527 5.671 80.061 1.00 58.34 222 PRO A O 1
ATOM 1709 N N . GLN A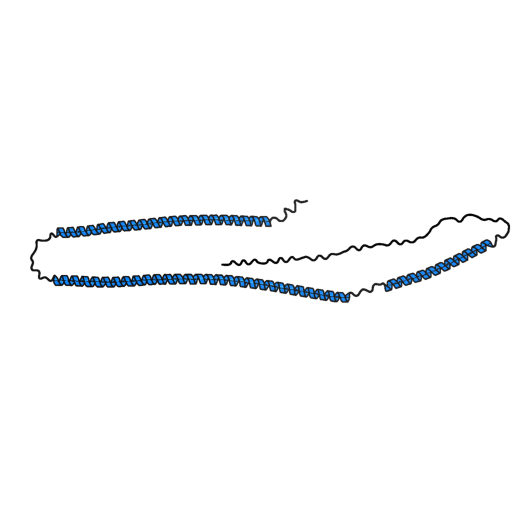 1 223 ? -51.678 4.960 79.920 1.00 55.09 223 GLN A N 1
ATOM 1710 C CA . GLN A 1 223 ? -51.797 4.692 78.495 1.00 55.09 223 GLN A CA 1
ATOM 1711 C C . GLN A 1 223 ? -51.042 5.742 77.669 1.00 55.09 223 GLN A C 1
ATOM 1713 O O . GLN A 1 223 ? -51.410 6.916 77.651 1.00 55.09 223 GLN A O 1
ATOM 1718 N N . GLN A 1 224 ? -49.955 5.319 77.018 1.00 66.19 224 GLN A N 1
ATOM 1719 C CA . GLN A 1 224 ? -49.242 6.164 76.069 1.00 66.19 224 GLN A CA 1
ATOM 1720 C C . GLN A 1 224 ? -50.227 6.510 74.951 1.00 66.19 224 GLN A C 1
ATOM 1722 O O . GLN A 1 224 ? -50.900 5.622 74.420 1.00 66.19 224 GLN A O 1
ATOM 1727 N N . ASP A 1 225 ? -50.369 7.799 74.661 1.00 72.88 225 ASP A N 1
ATOM 1728 C CA . ASP A 1 225 ? -51.401 8.299 73.763 1.00 72.88 225 ASP A CA 1
ATOM 1729 C C . ASP A 1 225 ? -51.094 7.815 72.339 1.00 72.88 225 ASP A C 1
ATOM 1731 O O . ASP A 1 225 ? -50.243 8.363 71.636 1.00 72.88 225 ASP A O 1
ATOM 1735 N N . LEU A 1 226 ? -51.726 6.709 71.941 1.00 79.00 226 LEU A N 1
ATOM 1736 C CA . LEU A 1 226 ? -51.420 5.977 70.709 1.00 79.00 226 LEU A CA 1
ATOM 1737 C C . LEU A 1 226 ? -51.540 6.882 69.478 1.00 79.00 226 LEU A C 1
ATOM 1739 O O . LEU A 1 226 ? -50.792 6.742 68.515 1.00 79.00 226 LEU A O 1
ATOM 1743 N N . ASN A 1 227 ? -52.447 7.856 69.552 1.00 83.44 227 ASN A N 1
ATOM 1744 C CA . ASN A 1 227 ? -52.621 8.886 68.540 1.00 83.44 227 ASN A CA 1
ATOM 1745 C C . ASN A 1 227 ? -51.356 9.728 68.346 1.00 83.44 227 ASN A C 1
ATOM 1747 O O . ASN A 1 227 ? -50.999 10.013 67.210 1.00 83.44 227 ASN A O 1
ATOM 1751 N N . HIS A 1 228 ? -50.645 10.084 69.419 1.00 85.12 228 HIS A N 1
ATOM 1752 C CA . HIS A 1 228 ? -49.415 10.866 69.318 1.00 85.12 228 HIS A CA 1
ATOM 1753 C C . HIS A 1 228 ? -48.291 10.070 68.642 1.00 85.12 228 HIS A C 1
ATOM 1755 O O . HIS A 1 228 ? -47.607 10.607 67.773 1.00 85.12 228 HIS A O 1
ATOM 1761 N N . VAL A 1 229 ? -48.137 8.790 68.990 1.00 86.12 229 VAL A N 1
ATOM 1762 C CA . VAL A 1 229 ? -47.123 7.909 68.385 1.00 86.12 229 VAL A CA 1
ATOM 1763 C C . VAL A 1 229 ? -47.434 7.648 66.909 1.00 86.12 229 VAL A C 1
ATOM 1765 O O . VAL A 1 229 ? -46.541 7.702 66.068 1.00 86.12 229 VAL A O 1
ATOM 1768 N N . LEU A 1 230 ? -48.704 7.411 66.568 1.00 87.12 230 LEU A N 1
ATOM 1769 C CA . LEU A 1 230 ? -49.134 7.251 65.176 1.00 87.12 230 LEU A CA 1
ATOM 1770 C C . LEU A 1 230 ? -48.918 8.534 64.359 1.00 87.12 230 LEU A C 1
ATOM 1772 O O . LEU A 1 230 ? -48.494 8.449 63.206 1.00 87.12 230 LEU A O 1
ATOM 1776 N N . GLU A 1 231 ? -49.152 9.707 64.950 1.00 91.06 231 GLU A N 1
ATOM 1777 C CA . GLU A 1 231 ? -48.890 11.003 64.314 1.00 91.06 231 GLU A CA 1
ATOM 1778 C C . GLU A 1 231 ? -47.385 11.251 64.113 1.00 91.06 231 GLU A C 1
ATOM 1780 O O . GLU A 1 231 ? -46.965 11.727 63.059 1.00 91.06 231 GLU A O 1
ATOM 1785 N N . GLU A 1 232 ? -46.544 10.868 65.076 1.00 90.69 232 GLU A N 1
ATOM 1786 C CA . GLU A 1 232 ? -45.087 10.974 64.956 1.00 90.69 232 GLU A CA 1
ATOM 1787 C C . GLU A 1 232 ? -44.541 10.054 63.854 1.00 90.69 232 GLU A C 1
ATOM 1789 O O . GLU A 1 232 ? -43.760 10.493 63.007 1.00 90.69 232 GLU A O 1
ATOM 1794 N N . VAL A 1 233 ? -45.008 8.803 63.798 1.00 91.25 233 VAL A N 1
ATOM 1795 C CA . VAL A 1 233 ? -44.654 7.858 62.728 1.00 91.25 233 VAL A CA 1
ATOM 1796 C C . VAL A 1 233 ? -45.108 8.395 61.371 1.00 91.25 233 VAL A C 1
ATOM 1798 O O . VAL A 1 233 ? -44.331 8.388 60.414 1.00 91.25 233 VAL A O 1
ATOM 1801 N N . ARG A 1 234 ? -46.333 8.926 61.280 1.00 93.50 234 ARG A N 1
ATOM 1802 C CA . ARG A 1 234 ? -46.841 9.559 60.057 1.00 93.50 234 ARG A CA 1
ATOM 1803 C C . ARG A 1 234 ? -45.962 10.730 59.620 1.00 93.50 234 ARG A C 1
ATOM 1805 O O . ARG A 1 234 ? -45.564 10.777 58.458 1.00 93.50 234 ARG A O 1
ATOM 1812 N N . SER A 1 235 ? -45.601 11.616 60.544 1.00 94.19 235 SER A N 1
ATOM 1813 C CA . SER A 1 235 ? -44.712 12.755 60.297 1.00 94.19 235 SER A CA 1
ATOM 1814 C C . SER A 1 235 ? -43.331 12.316 59.789 1.00 94.19 235 SER A C 1
ATOM 1816 O O . SER A 1 235 ? -42.806 12.884 58.827 1.00 94.19 235 SER A O 1
ATOM 1818 N N . GLN A 1 236 ? -42.759 11.246 60.352 1.00 93.56 236 GLN A N 1
ATOM 1819 C CA . GLN A 1 236 ? -41.493 10.683 59.873 1.00 93.56 236 GLN A CA 1
ATOM 1820 C C . GLN A 1 236 ? -41.604 10.126 58.448 1.00 93.56 236 GLN A C 1
ATOM 1822 O O . GLN A 1 236 ? -40.744 10.421 57.612 1.00 93.56 236 GLN A O 1
ATOM 1827 N N . TYR A 1 237 ? -42.666 9.378 58.135 1.00 94.25 237 TYR A N 1
ATOM 1828 C CA . TYR A 1 237 ? -42.899 8.864 56.781 1.00 94.25 237 TYR A CA 1
ATOM 1829 C C . TYR A 1 237 ? -43.137 9.988 55.770 1.00 94.25 237 TYR A C 1
ATOM 1831 O O . TYR A 1 237 ? -42.533 9.978 54.697 1.00 94.25 237 TYR A O 1
ATOM 1839 N N . GLU A 1 238 ? -43.948 10.991 56.110 1.00 94.06 238 GLU A N 1
ATOM 1840 C CA . GLU A 1 238 ? -44.150 12.176 55.270 1.00 94.06 238 GLU A CA 1
ATOM 1841 C C . GLU A 1 238 ? -42.827 12.931 55.046 1.00 94.06 238 GLU A C 1
ATOM 1843 O O . GLU A 1 238 ? -42.530 13.360 53.927 1.00 94.06 238 GLU A O 1
ATOM 1848 N N . GLY A 1 239 ? -41.975 13.012 56.073 1.00 95.75 239 GLY A N 1
ATOM 1849 C CA . GLY A 1 239 ? -40.625 13.562 55.982 1.00 95.75 239 GLY A CA 1
ATOM 1850 C C . GLY A 1 239 ? -39.717 12.787 55.023 1.00 95.75 239 GLY A C 1
ATOM 1851 O O . GLY A 1 239 ? -39.051 13.401 54.184 1.00 95.75 239 GLY A O 1
ATOM 1852 N N . ILE A 1 240 ? -39.703 11.453 55.102 1.00 93.94 240 ILE A N 1
ATOM 1853 C CA . ILE A 1 240 ? -38.911 10.584 54.215 1.00 93.94 240 ILE A CA 1
ATOM 1854 C C . ILE A 1 240 ? -39.405 10.696 52.771 1.00 93.94 240 ILE A C 1
ATOM 1856 O O . ILE A 1 240 ? -38.597 10.895 51.866 1.00 93.94 240 ILE A O 1
ATOM 1860 N N . VAL A 1 241 ? -40.719 10.639 52.543 1.00 93.88 241 VAL A N 1
ATOM 1861 C CA . VAL A 1 241 ? -41.314 10.778 51.204 1.00 93.88 241 VAL A CA 1
ATOM 1862 C C . VAL A 1 241 ? -41.002 12.153 50.610 1.00 93.88 241 VAL A C 1
ATOM 1864 O O . VAL A 1 241 ? -40.623 12.254 49.444 1.00 93.88 241 VAL A O 1
ATOM 1867 N N . SER A 1 242 ? -41.094 13.218 51.412 1.00 95.62 242 SER A N 1
ATOM 1868 C CA . SER A 1 242 ? -40.754 14.580 50.989 1.00 95.62 242 SER A CA 1
ATOM 1869 C C . SER A 1 242 ? -39.272 14.728 50.631 1.00 95.62 242 SER A C 1
ATOM 1871 O O . SER A 1 242 ? -38.949 15.341 49.609 1.00 95.62 242 SER A O 1
ATOM 1873 N N . LYS A 1 243 ? -38.362 14.145 51.426 1.00 96.19 243 LYS A N 1
ATOM 1874 C CA . LYS A 1 243 ? -36.920 14.122 51.125 1.00 96.19 243 LYS A CA 1
ATOM 1875 C C . LYS A 1 243 ? -36.625 13.342 49.848 1.00 96.19 243 LYS A C 1
ATOM 1877 O O . LYS A 1 243 ? -36.002 13.896 48.950 1.00 96.19 243 LYS A O 1
ATOM 1882 N N . ASN A 1 244 ? -37.157 12.129 49.727 1.00 94.81 244 ASN A N 1
ATOM 1883 C CA . ASN A 1 244 ? -36.961 11.278 48.558 1.00 94.81 244 ASN A CA 1
ATOM 1884 C C . ASN A 1 244 ? -37.479 11.965 47.281 1.00 94.81 244 ASN A C 1
ATOM 1886 O O . ASN A 1 244 ? -36.774 12.039 46.280 1.00 94.81 244 ASN A O 1
ATOM 1890 N N . ARG A 1 245 ? -38.652 12.617 47.338 1.00 95.69 245 ARG A N 1
ATOM 1891 C CA . ARG A 1 245 ? -39.160 13.424 46.217 1.00 95.69 245 ARG A CA 1
ATOM 1892 C C . ARG A 1 245 ? -38.183 14.528 45.802 1.00 95.69 245 ARG A C 1
ATOM 1894 O O . ARG A 1 245 ? -37.924 14.688 44.613 1.00 95.69 245 ARG A O 1
ATOM 1901 N N . LYS A 1 246 ? -37.631 15.279 46.762 1.00 96.69 246 LYS A N 1
ATOM 1902 C CA . LYS A 1 246 ? -36.658 16.350 46.477 1.00 96.69 246 LYS A CA 1
ATOM 1903 C C . LYS A 1 246 ? -35.351 15.808 45.902 1.00 96.69 246 LYS A C 1
ATOM 1905 O O . LYS A 1 246 ? -34.805 16.418 44.988 1.00 96.69 246 LYS A O 1
ATOM 1910 N N . GLU A 1 247 ? -34.857 14.689 46.420 1.00 96.00 247 GLU A N 1
ATOM 1911 C CA . GLU A 1 247 ? -33.641 14.031 45.932 1.00 96.00 247 GLU A CA 1
ATOM 1912 C C . GLU A 1 247 ? -33.820 13.524 44.501 1.00 96.00 247 GLU A C 1
ATOM 1914 O O . GLU A 1 247 ? -32.969 13.778 43.652 1.00 96.00 247 GLU A O 1
ATOM 1919 N N . VAL A 1 248 ? -34.965 12.907 44.200 1.00 95.62 248 VAL A N 1
ATOM 1920 C CA . VAL A 1 248 ? -35.322 12.462 42.850 1.00 95.62 248 VAL A CA 1
ATOM 1921 C C . VAL A 1 248 ? -35.443 13.650 41.894 1.00 95.62 248 VAL A C 1
ATOM 1923 O O . VAL A 1 248 ? -34.862 13.621 40.813 1.00 95.62 248 VAL A O 1
ATOM 1926 N N . GLU A 1 249 ? -36.130 14.727 42.283 1.00 95.94 249 GLU A N 1
ATOM 1927 C CA . GLU A 1 249 ? -36.218 15.951 41.472 1.00 95.94 249 GLU A CA 1
ATOM 1928 C C . GLU A 1 249 ? -34.837 16.580 41.215 1.00 95.94 249 GLU A C 1
ATOM 1930 O O . GLU A 1 249 ? -34.552 17.007 40.094 1.00 95.94 249 GLU A O 1
ATOM 1935 N N . ALA A 1 250 ? -33.965 16.629 42.225 1.00 96.25 250 ALA A N 1
ATOM 1936 C CA . ALA A 1 250 ? -32.602 17.134 42.080 1.00 96.25 250 ALA A CA 1
ATOM 1937 C C . ALA A 1 250 ? -31.763 16.238 41.156 1.00 96.25 250 ALA A C 1
ATOM 1939 O O . ALA A 1 250 ? -31.086 16.740 40.260 1.00 96.25 250 ALA A O 1
ATOM 1940 N N . TRP A 1 251 ? -31.858 14.919 41.323 1.00 96.12 251 TRP A N 1
ATOM 1941 C CA . TRP A 1 251 ? -31.181 13.946 40.473 1.00 96.12 251 TRP A CA 1
ATOM 1942 C C . TRP A 1 251 ? -31.637 14.057 39.014 1.00 96.12 251 TRP A C 1
ATOM 1944 O O . TRP A 1 251 ? -30.801 14.119 38.110 1.00 96.12 251 TRP A O 1
ATOM 1954 N N . TYR A 1 252 ? -32.948 14.185 38.778 1.00 96.62 252 TYR A N 1
ATOM 1955 C CA . TYR A 1 252 ? -33.500 14.416 37.443 1.00 96.62 252 TYR A CA 1
ATOM 1956 C C . TYR A 1 252 ? -32.995 15.719 36.828 1.00 96.62 252 TYR A C 1
ATOM 1958 O O . TYR A 1 252 ? -32.626 15.719 35.656 1.00 96.62 252 TYR A O 1
ATOM 1966 N N . LYS A 1 253 ? -32.927 16.814 37.595 1.00 96.94 253 LYS A N 1
ATOM 1967 C CA . LYS A 1 253 ? -32.368 18.085 37.106 1.00 96.94 253 LYS A CA 1
ATOM 1968 C C . LYS A 1 253 ? -30.910 17.939 36.687 1.00 96.94 253 LYS A C 1
ATOM 1970 O O . LYS A 1 253 ? -30.569 18.340 35.580 1.00 96.94 253 LYS A O 1
ATOM 1975 N N . VAL A 1 254 ? -30.078 17.304 37.513 1.00 97.38 254 VAL A N 1
ATOM 1976 C CA . VAL A 1 254 ? -28.663 17.061 37.185 1.00 97.38 254 VAL A CA 1
ATOM 1977 C C . VAL A 1 254 ? -28.534 16.224 35.912 1.00 97.38 254 VAL A C 1
ATOM 1979 O O . VAL A 1 254 ? -27.766 16.579 35.019 1.00 97.38 254 VAL A O 1
ATOM 1982 N N . LYS A 1 255 ? -29.312 15.142 35.785 1.00 96.81 255 LYS A N 1
ATOM 1983 C CA . LYS A 1 255 ? -29.284 14.285 34.590 1.00 96.81 255 LYS A CA 1
ATOM 1984 C C . LYS A 1 255 ? -29.776 15.001 33.340 1.00 96.81 255 LYS A C 1
ATOM 1986 O O . LYS A 1 255 ? -29.201 14.818 32.269 1.00 96.81 255 LYS A O 1
ATOM 1991 N N . PHE A 1 256 ? -30.803 15.832 33.473 1.00 96.75 256 PHE A N 1
ATOM 1992 C CA . PHE A 1 256 ? -31.312 16.641 32.376 1.00 96.75 256 PHE A CA 1
ATOM 1993 C C . PHE A 1 256 ? -30.290 17.692 31.927 1.00 96.75 256 PHE A C 1
ATOM 1995 O O . PHE A 1 256 ? -30.050 17.835 30.732 1.00 96.75 256 PHE A O 1
ATOM 2002 N N . GLU A 1 257 ? -29.635 18.384 32.861 1.00 96.69 257 GLU A N 1
ATOM 2003 C CA . GLU A 1 257 ? -28.567 19.338 32.549 1.00 96.69 257 GLU A CA 1
ATOM 2004 C C . GLU A 1 257 ? -27.358 18.663 31.886 1.00 96.69 257 GLU A C 1
ATOM 2006 O O . GLU A 1 257 ? -26.795 19.208 30.938 1.00 96.69 257 GLU A O 1
ATOM 2011 N N . GLU A 1 258 ? -26.965 17.473 32.349 1.00 96.25 258 GLU A N 1
ATOM 2012 C CA . GLU A 1 258 ? -25.893 16.668 31.753 1.00 96.25 258 GLU A CA 1
ATOM 2013 C C . GLU A 1 258 ? -26.234 16.252 30.316 1.00 96.25 258 GLU A C 1
ATOM 2015 O O . GLU A 1 258 ? -25.412 16.427 29.413 1.00 96.25 258 GLU A O 1
ATOM 2020 N N . LEU A 1 259 ? -27.455 15.757 30.085 1.00 96.38 259 LEU A N 1
ATOM 2021 C CA . LEU A 1 259 ? -27.944 15.432 28.745 1.00 96.38 259 LEU A CA 1
ATOM 2022 C C . LEU A 1 259 ? -27.979 16.667 27.849 1.00 96.38 259 LEU A C 1
ATOM 2024 O O . LEU A 1 259 ? -27.472 16.620 26.736 1.00 96.38 259 LEU A O 1
ATOM 2028 N N . ASN A 1 260 ? -28.506 17.787 28.340 1.00 96.25 260 ASN A N 1
ATOM 2029 C CA . ASN A 1 260 ? -28.583 19.021 27.566 1.00 96.25 260 ASN A CA 1
ATOM 2030 C C . ASN A 1 260 ? -27.188 19.541 27.178 1.00 96.25 260 ASN A C 1
ATOM 2032 O O . ASN A 1 260 ? -26.979 19.973 26.045 1.00 96.25 260 ASN A O 1
ATOM 2036 N N . LYS A 1 261 ? -26.206 19.442 28.087 1.00 96.94 261 LYS A N 1
ATOM 2037 C CA . LYS A 1 261 ? -24.802 19.773 27.791 1.00 96.94 261 LYS A CA 1
ATOM 2038 C C . LYS A 1 261 ? -24.213 18.849 26.725 1.00 96.94 261 LYS A C 1
ATOM 2040 O O . LYS A 1 261 ? -23.562 19.348 25.812 1.00 96.94 261 LYS A O 1
ATOM 2045 N N . ARG A 1 262 ? -24.454 17.533 26.811 1.00 95.56 262 ARG A N 1
ATOM 2046 C CA . ARG A 1 262 ? -23.999 16.564 25.796 1.00 95.56 262 ARG A CA 1
ATOM 2047 C C . ARG A 1 262 ? -24.604 16.855 24.430 1.00 95.56 262 ARG A C 1
ATOM 2049 O O . ARG A 1 262 ? -23.856 16.992 23.474 1.00 95.56 262 ARG A O 1
ATOM 2056 N N . THR A 1 263 ? -25.918 17.050 24.357 1.00 95.81 263 THR A N 1
ATOM 2057 C CA . THR A 1 263 ? -26.608 17.389 23.107 1.00 95.81 263 THR A CA 1
ATOM 2058 C C . THR A 1 263 ? -26.064 18.681 22.492 1.00 95.81 263 THR A C 1
ATOM 2060 O O . THR A 1 263 ? -25.860 18.740 21.283 1.00 95.81 263 THR A O 1
ATOM 2063 N N . SER A 1 264 ? -25.789 19.712 23.302 1.00 95.56 264 SER A N 1
ATOM 2064 C CA . SER A 1 264 ? -25.169 20.949 22.806 1.00 95.56 264 SER A CA 1
ATOM 2065 C C . SER A 1 264 ? -23.762 20.704 22.256 1.00 95.56 264 SER A C 1
ATOM 2067 O O . SER A 1 264 ? -23.448 21.179 21.170 1.00 95.56 264 SER A O 1
ATOM 2069 N N . ALA A 1 265 ? -22.931 19.937 22.966 1.00 96.38 265 ALA A N 1
ATOM 2070 C CA . ALA A 1 265 ? -21.578 19.609 22.519 1.00 96.38 265 ALA A CA 1
ATOM 2071 C C . ALA A 1 265 ? -21.580 18.766 21.230 1.00 96.38 265 ALA A C 1
ATOM 2073 O O . ALA A 1 265 ? -20.790 19.021 20.323 1.00 96.38 265 ALA A O 1
ATOM 2074 N N . GLU A 1 266 ? -22.493 17.798 21.119 1.00 96.25 266 GLU A N 1
ATOM 2075 C CA . GLU A 1 266 ? -22.695 16.999 19.906 1.00 96.25 266 GLU A CA 1
ATOM 2076 C C . GLU A 1 266 ? -23.154 17.868 18.727 1.00 96.25 266 GLU A C 1
ATOM 2078 O O . GLU A 1 266 ? -22.657 17.705 17.612 1.00 96.25 266 GLU A O 1
ATOM 2083 N N . ALA A 1 267 ? -24.055 18.829 18.958 1.00 96.69 267 ALA A N 1
ATOM 2084 C CA . ALA A 1 267 ? -24.483 19.776 17.931 1.00 96.69 267 ALA A CA 1
ATOM 2085 C C . ALA A 1 267 ? -23.324 20.668 17.450 1.00 96.69 267 ALA A C 1
ATOM 2087 O O . ALA A 1 267 ? -23.176 20.887 16.244 1.00 96.69 267 ALA A O 1
ATOM 2088 N N . ASP A 1 268 ? -22.472 21.139 18.364 1.00 96.69 268 ASP A N 1
ATOM 2089 C CA . ASP A 1 268 ? -21.277 21.916 18.025 1.00 96.69 268 ASP A CA 1
ATOM 2090 C C . ASP A 1 268 ? -20.277 21.079 17.214 1.00 96.69 268 ASP A C 1
ATOM 2092 O O . ASP A 1 268 ? -19.807 21.528 16.167 1.00 96.69 268 ASP A O 1
ATOM 2096 N N . GLN A 1 269 ? -20.022 19.831 17.620 1.00 96.56 269 GLN A N 1
ATOM 2097 C CA . GLN A 1 269 ? -19.155 18.897 16.893 1.00 96.56 269 GLN A CA 1
ATOM 2098 C C . GLN A 1 269 ? -19.706 18.544 15.497 1.00 96.56 269 GLN A C 1
ATOM 2100 O O . GLN A 1 269 ? -18.962 18.391 14.521 1.00 96.56 269 GLN A O 1
ATOM 2105 N N . LEU A 1 270 ? -21.028 18.432 15.360 1.00 97.06 270 LEU A N 1
ATOM 2106 C CA . LEU A 1 270 ? -21.670 18.227 14.063 1.00 97.06 270 LEU A CA 1
ATOM 2107 C C . LEU A 1 270 ? -21.490 19.461 13.166 1.00 97.06 270 LEU A C 1
ATOM 2109 O O . LEU A 1 270 ? -21.208 19.335 11.973 1.00 97.06 270 LEU A O 1
ATOM 2113 N N . ASN A 1 271 ? -21.591 20.667 13.725 1.00 96.38 271 ASN A N 1
ATOM 2114 C CA . ASN A 1 271 ? -21.371 21.904 12.977 1.00 96.38 271 ASN A CA 1
ATOM 2115 C C . ASN A 1 271 ? -19.906 22.092 12.551 1.00 96.38 271 ASN A C 1
ATOM 2117 O O . ASN A 1 271 ? -19.658 22.539 11.423 1.00 96.38 271 ASN A O 1
ATOM 2121 N N . THR A 1 272 ? -18.935 21.733 13.397 1.00 96.75 272 THR A N 1
ATOM 2122 C CA . THR A 1 272 ? -17.508 21.779 13.035 1.00 96.75 272 THR A CA 1
ATOM 2123 C C . THR A 1 272 ? -17.188 20.774 11.934 1.00 96.75 272 THR A C 1
ATOM 2125 O O . THR A 1 272 ? -16.682 21.177 10.888 1.00 96.75 272 THR A O 1
ATOM 2128 N N . SER A 1 273 ? -17.591 19.510 12.085 1.00 95.94 273 SER A N 1
ATOM 2129 C CA . SER A 1 273 ? -17.384 18.479 11.055 1.00 95.94 273 SER A CA 1
ATOM 2130 C C . SER A 1 273 ? -18.058 18.834 9.725 1.00 95.94 273 SER A C 1
ATOM 2132 O O . SER A 1 273 ? -17.466 18.677 8.656 1.00 95.94 273 SER A O 1
ATOM 2134 N N . ARG A 1 274 ? -19.268 19.408 9.752 1.00 97.44 274 ARG A N 1
ATOM 2135 C CA . ARG A 1 274 ? -19.929 19.931 8.544 1.00 97.44 274 ARG A CA 1
ATOM 2136 C C . ARG A 1 274 ? -19.113 21.042 7.877 1.00 97.44 274 ARG A C 1
ATOM 2138 O O . ARG A 1 274 ? -19.061 21.104 6.647 1.00 97.44 274 ARG A O 1
ATOM 2145 N N . SER A 1 275 ? -18.503 21.923 8.665 1.00 97.19 275 SER A N 1
ATOM 2146 C CA . SER A 1 275 ? -17.658 23.009 8.158 1.00 97.19 275 SER A CA 1
ATOM 2147 C C . SER A 1 275 ? -16.362 22.474 7.542 1.00 97.19 275 SER A C 1
ATOM 2149 O O . SER A 1 275 ? -16.013 22.886 6.438 1.00 97.19 275 SER A O 1
ATOM 2151 N N . GLU A 1 276 ? -15.718 21.492 8.177 1.00 97.25 276 GLU A N 1
ATOM 2152 C CA . GLU A 1 276 ? -14.538 20.793 7.646 1.00 97.25 276 GLU A CA 1
ATOM 2153 C C . GLU A 1 276 ? -14.843 20.077 6.324 1.00 97.25 276 GLU A C 1
ATOM 2155 O O . GLU A 1 276 ? -14.101 20.224 5.354 1.00 97.25 276 GLU A O 1
ATOM 2160 N N . ILE A 1 277 ? -15.977 19.369 6.232 1.00 97.50 277 ILE A N 1
ATOM 2161 C CA . ILE A 1 277 ? -16.424 18.724 4.986 1.00 97.50 277 ILE A CA 1
ATOM 2162 C C . ILE A 1 277 ? -16.609 19.758 3.871 1.00 97.50 277 ILE A C 1
ATOM 2164 O O . ILE A 1 277 ? -16.238 19.506 2.724 1.00 97.50 277 ILE A O 1
ATOM 2168 N N . ASN A 1 278 ? -17.203 20.912 4.178 1.00 97.56 278 ASN A N 1
ATOM 2169 C CA . ASN A 1 278 ? -17.390 21.968 3.187 1.00 97.56 278 ASN A CA 1
ATOM 2170 C C . ASN A 1 278 ? -16.054 22.558 2.722 1.00 97.56 278 ASN A C 1
ATOM 2172 O O . ASN A 1 278 ? -15.906 22.832 1.532 1.00 97.56 278 ASN A O 1
ATOM 2176 N N . GLU A 1 279 ? -15.085 22.715 3.620 1.00 97.50 279 GLU A N 1
ATOM 2177 C CA . GLU A 1 279 ? -13.755 23.209 3.267 1.00 97.50 279 GLU A CA 1
ATOM 2178 C C . GLU A 1 279 ? -12.983 22.199 2.412 1.00 97.50 279 GLU A C 1
ATOM 2180 O O . GLU A 1 279 ? -12.460 22.553 1.358 1.00 97.50 279 GLU A O 1
ATOM 2185 N N . LEU A 1 280 ? -13.017 20.911 2.769 1.00 97.19 280 LEU A N 1
ATOM 2186 C CA . LEU A 1 280 ? -12.439 19.844 1.946 1.00 97.19 280 LEU A CA 1
ATOM 2187 C C . LEU A 1 280 ? -13.072 19.786 0.552 1.00 97.19 280 LEU A C 1
ATOM 2189 O O . LEU A 1 280 ? -12.365 19.605 -0.439 1.00 97.19 280 LEU A O 1
ATOM 2193 N N . LYS A 1 281 ? -14.393 19.983 0.447 1.00 97.06 281 LYS A N 1
ATOM 2194 C CA . LYS A 1 281 ? -15.078 20.075 -0.852 1.00 97.06 281 LYS A CA 1
ATOM 2195 C C . LYS A 1 281 ? -14.591 21.263 -1.682 1.00 97.06 281 LYS A C 1
ATOM 2197 O O . LYS A 1 281 ? -14.424 21.098 -2.887 1.00 97.06 281 LYS A O 1
ATOM 2202 N N . ARG A 1 282 ? -14.350 22.428 -1.067 1.00 97.06 282 ARG A N 1
ATOM 2203 C CA . ARG A 1 282 ? -13.779 23.598 -1.760 1.00 97.06 282 ARG A CA 1
ATOM 2204 C C . ARG A 1 282 ? -12.368 23.311 -2.262 1.00 97.06 282 ARG A C 1
ATOM 2206 O O . ARG A 1 282 ? -12.106 23.507 -3.441 1.00 97.06 282 ARG A O 1
ATOM 2213 N N . VAL A 1 283 ? -11.504 22.754 -1.412 1.00 97.62 283 VAL A N 1
ATOM 2214 C CA . VAL A 1 283 ? -10.129 22.380 -1.789 1.00 97.62 283 VAL A CA 1
ATOM 2215 C C . VAL A 1 283 ? -10.119 21.359 -2.931 1.00 97.62 283 VAL A C 1
ATOM 2217 O O . VAL A 1 283 ? -9.320 21.478 -3.858 1.00 97.62 283 VAL A O 1
ATOM 2220 N N . LEU A 1 284 ? -11.021 20.371 -2.901 1.00 97.00 284 LEU A N 1
ATOM 2221 C CA . LEU A 1 284 ? -11.165 19.394 -3.982 1.00 97.00 284 LEU A CA 1
ATOM 2222 C C . LEU A 1 284 ? -11.557 20.082 -5.294 1.00 97.00 284 LEU A C 1
ATOM 2224 O O . LEU A 1 284 ? -10.912 19.842 -6.313 1.00 97.00 284 LEU A O 1
ATOM 2228 N N . GLN A 1 285 ? -12.566 20.957 -5.265 1.00 97.00 285 GLN A N 1
ATOM 2229 C CA . GLN A 1 285 ? -12.985 21.725 -6.440 1.00 97.00 285 GLN A CA 1
ATOM 2230 C C . GLN A 1 285 ? -11.843 22.593 -6.988 1.00 97.00 285 GLN A C 1
ATOM 2232 O O . GLN A 1 285 ? -11.615 22.599 -8.196 1.00 97.00 285 GLN A O 1
ATOM 2237 N N . ASP A 1 286 ? -11.079 23.265 -6.125 1.00 97.62 286 ASP A N 1
ATOM 2238 C CA . ASP A 1 286 ? -9.928 24.077 -6.532 1.00 97.62 286 ASP A CA 1
ATOM 2239 C C . ASP A 1 286 ? -8.834 23.231 -7.202 1.00 97.62 286 ASP A C 1
ATOM 2241 O O . ASP A 1 286 ? -8.313 23.605 -8.257 1.00 97.62 286 ASP A O 1
ATOM 2245 N N . LEU A 1 287 ? -8.506 22.065 -6.636 1.00 96.62 287 LEU A N 1
ATOM 2246 C CA . LEU A 1 287 ? -7.549 21.123 -7.225 1.00 96.62 287 LEU A CA 1
ATOM 2247 C C . LEU A 1 287 ? -8.042 20.560 -8.563 1.00 96.62 287 LEU A C 1
ATOM 2249 O O . LEU A 1 287 ? -7.253 20.415 -9.497 1.00 96.62 287 LEU A O 1
ATOM 2253 N N . GLU A 1 288 ? -9.337 20.271 -8.689 1.00 96.31 288 GLU A N 1
ATOM 2254 C CA . GLU A 1 288 ? -9.937 19.817 -9.944 1.00 96.31 288 GLU A CA 1
ATOM 2255 C C . GLU A 1 288 ? -9.857 20.904 -11.024 1.00 96.31 288 GLU A C 1
ATOM 2257 O O . GLU A 1 288 ? -9.464 20.623 -12.160 1.00 96.31 288 GLU A O 1
ATOM 2262 N N . ILE A 1 289 ? -10.133 22.163 -10.669 1.00 96.94 289 ILE A N 1
ATOM 2263 C CA . ILE A 1 289 ? -9.964 23.312 -11.567 1.00 96.94 289 ILE A CA 1
ATOM 2264 C C . ILE A 1 289 ? -8.494 23.449 -11.988 1.00 96.94 289 ILE A C 1
ATOM 2266 O O . ILE A 1 289 ? -8.210 23.618 -13.178 1.00 96.94 289 ILE A O 1
ATOM 2270 N N . GLN A 1 290 ? -7.544 23.333 -11.053 1.00 96.69 290 GLN A N 1
ATOM 2271 C CA . GLN A 1 290 ? -6.112 23.360 -11.369 1.00 96.69 290 GLN A CA 1
ATOM 2272 C C . GLN A 1 290 ? -5.729 22.234 -12.337 1.00 96.69 290 GLN A C 1
ATOM 2274 O O . GLN A 1 290 ? -5.080 22.499 -13.352 1.00 96.69 290 GLN A O 1
ATOM 2279 N N . LEU A 1 291 ? -6.197 21.007 -12.099 1.00 95.38 291 LEU A N 1
ATOM 2280 C CA . LEU A 1 291 ? -5.967 19.865 -12.982 1.00 95.38 291 LEU A CA 1
ATOM 2281 C C . LEU A 1 291 ? -6.534 20.109 -14.390 1.00 95.38 291 LEU A C 1
ATOM 2283 O O . LEU A 1 291 ? -5.833 19.914 -15.386 1.00 95.38 291 LEU A O 1
ATOM 2287 N N . GLN A 1 292 ? -7.779 20.581 -14.495 1.00 95.56 292 GLN A N 1
ATOM 2288 C CA . GLN A 1 292 ? -8.404 20.920 -15.778 1.00 95.56 292 GLN A CA 1
ATOM 2289 C C . GLN A 1 292 ? -7.645 22.038 -16.506 1.00 95.56 292 GLN A C 1
ATOM 2291 O O . GLN A 1 292 ? -7.496 21.998 -17.735 1.00 95.56 292 GLN A O 1
ATOM 2296 N N . SER A 1 293 ? -7.128 23.020 -15.764 1.00 95.38 293 SER A N 1
ATOM 2297 C CA . SER A 1 293 ? -6.320 24.109 -16.313 1.00 95.38 293 SER A CA 1
ATOM 2298 C C . SER A 1 293 ? -4.992 23.601 -16.894 1.00 95.38 293 SER A C 1
ATOM 2300 O O . SER A 1 293 ? -4.629 23.971 -18.015 1.00 95.38 293 SER A O 1
ATOM 2302 N N . GLU A 1 294 ? -4.319 22.672 -16.209 1.00 94.25 294 GLU A N 1
ATOM 2303 C CA . GLU A 1 294 ? -3.074 22.046 -16.658 1.00 94.25 294 GLU A CA 1
ATOM 2304 C C . GLU A 1 294 ? -3.299 21.146 -17.877 1.00 94.25 294 GLU A C 1
ATOM 2306 O O . GLU A 1 294 ? -2.570 21.239 -18.868 1.00 94.25 294 GLU A O 1
ATOM 2311 N N . LEU A 1 295 ? -4.367 20.343 -17.881 1.00 92.12 295 LEU A N 1
ATOM 2312 C CA . LEU A 1 295 ? -4.770 19.561 -19.053 1.00 92.12 295 LEU A CA 1
ATOM 2313 C C . LEU A 1 295 ? -5.086 20.470 -20.249 1.00 92.12 295 LEU A C 1
ATOM 2315 O O . LEU A 1 295 ? -4.656 20.204 -21.377 1.00 92.12 295 LEU A O 1
ATOM 2319 N N . SER A 1 296 ? -5.771 21.590 -20.018 1.00 91.56 296 SER A N 1
ATOM 2320 C CA . SER A 1 296 ? -6.026 22.609 -21.043 1.00 91.56 296 SER A CA 1
ATOM 2321 C C . SER A 1 296 ? -4.729 23.245 -21.560 1.00 91.56 296 SER A C 1
ATOM 2323 O O . SER A 1 296 ? -4.589 23.498 -22.759 1.00 91.56 296 SER A O 1
ATOM 2325 N N . ARG A 1 297 ? -3.740 23.484 -20.691 1.00 91.06 297 ARG A N 1
ATOM 2326 C CA . ARG A 1 297 ? -2.413 23.994 -21.067 1.00 91.06 297 ARG A CA 1
ATOM 2327 C C . ARG A 1 297 ? -1.646 22.982 -21.918 1.00 91.06 297 ARG A C 1
ATOM 2329 O O . ARG A 1 297 ? -1.128 23.346 -22.975 1.00 91.06 297 ARG A O 1
ATOM 2336 N N . VAL A 1 298 ? -1.620 21.714 -21.510 1.00 88.44 298 VAL A N 1
ATOM 2337 C CA . VAL A 1 298 ? -0.955 20.618 -22.233 1.00 88.44 298 VAL A CA 1
ATOM 2338 C C . VAL A 1 298 ? -1.610 20.372 -23.591 1.00 88.44 298 VAL A C 1
ATOM 2340 O O . VAL A 1 298 ? -0.911 20.244 -24.596 1.00 88.44 298 VAL A O 1
ATOM 2343 N N . THR A 1 299 ? -2.941 20.349 -23.664 1.00 85.38 299 THR A N 1
ATOM 2344 C CA . THR A 1 299 ? -3.665 20.194 -24.938 1.00 85.38 299 THR A CA 1
ATOM 2345 C C . THR A 1 299 ? -3.423 21.379 -25.873 1.00 85.38 299 THR A C 1
ATOM 2347 O O . THR A 1 299 ? -3.171 21.167 -27.059 1.00 85.38 299 THR A O 1
ATOM 2350 N N . LYS A 1 300 ? -3.403 22.621 -25.363 1.00 85.44 300 LYS A N 1
ATOM 2351 C CA . LYS A 1 300 ? -2.995 23.805 -26.143 1.00 85.44 300 LYS A CA 1
ATOM 2352 C C . LYS A 1 300 ? -1.552 23.695 -26.641 1.00 85.44 300 LYS A C 1
ATOM 2354 O O . LYS A 1 300 ? -1.310 24.000 -27.803 1.00 85.44 300 LYS A O 1
ATOM 2359 N N . ALA A 1 301 ? -0.609 23.242 -25.813 1.00 79.62 301 ALA A N 1
ATOM 2360 C CA . ALA A 1 301 ? 0.783 23.038 -26.220 1.00 79.62 301 ALA A CA 1
ATOM 2361 C C . ALA A 1 301 ? 0.913 21.956 -27.308 1.00 79.62 301 ALA A C 1
ATOM 2363 O O . ALA A 1 301 ? 1.569 22.185 -28.321 1.00 79.62 301 ALA A O 1
ATOM 2364 N N . LYS A 1 302 ? 0.204 20.826 -27.167 1.00 74.38 302 LYS A N 1
ATOM 2365 C CA . LYS A 1 302 ? 0.134 19.763 -28.186 1.00 74.38 302 LYS A CA 1
ATOM 2366 C C . LYS A 1 302 ? -0.543 20.209 -29.486 1.00 74.38 302 LYS A C 1
ATOM 2368 O O . LYS A 1 302 ? -0.215 19.679 -30.539 1.00 74.38 302 LYS A O 1
ATOM 2373 N N . ARG A 1 303 ? -1.462 21.181 -29.434 1.00 66.31 303 ARG A N 1
ATOM 2374 C CA . ARG A 1 303 ? -2.106 21.807 -30.608 1.00 66.31 303 ARG A CA 1
ATOM 2375 C C . ARG A 1 303 ? -1.287 22.936 -31.246 1.00 66.31 303 ARG A C 1
ATOM 2377 O O . ARG A 1 303 ? -1.720 23.479 -32.259 1.00 66.31 303 ARG A O 1
ATOM 2384 N N . ARG A 1 304 ? -0.111 23.288 -30.709 1.00 60.22 304 ARG A N 1
ATOM 2385 C CA . ARG A 1 304 ? 0.821 24.255 -31.320 1.00 60.22 304 ARG A CA 1
ATOM 2386 C C . ARG A 1 304 ? 1.907 23.639 -32.238 1.00 60.22 304 ARG A C 1
ATOM 2388 O O . ARG A 1 304 ? 3.044 24.095 -32.170 1.00 60.22 304 ARG A O 1
ATOM 2395 N N . PRO A 1 305 ? 1.629 22.705 -33.163 1.00 60.81 305 PRO A N 1
ATOM 2396 C CA . PRO A 1 305 ? 2.415 22.597 -34.381 1.00 60.81 305 PRO A CA 1
ATOM 2397 C C . PRO A 1 305 ? 1.688 23.347 -35.515 1.00 60.81 305 PRO A C 1
ATOM 2399 O O . PRO A 1 305 ? 0.464 23.346 -35.590 1.00 60.81 305 PRO A O 1
ATOM 2402 N N . PHE A 1 306 ? 2.457 23.998 -36.389 1.00 52.03 306 PHE A N 1
ATOM 2403 C CA . PHE A 1 306 ? 2.072 24.592 -37.687 1.00 52.03 306 PHE A CA 1
ATOM 2404 C C . PHE A 1 306 ? 1.630 26.058 -37.820 1.00 52.03 306 PHE A C 1
ATOM 2406 O O . PHE A 1 306 ? 1.775 26.580 -38.922 1.00 52.03 306 PHE A O 1
ATOM 2413 N N . ARG A 1 307 ? 1.196 26.802 -36.789 1.00 52.88 307 ARG A N 1
ATOM 2414 C CA . ARG A 1 307 ? 0.816 28.225 -37.019 1.00 52.88 307 ARG A CA 1
ATOM 2415 C C . ARG A 1 307 ? 1.964 29.241 -36.994 1.00 52.88 307 ARG A C 1
ATOM 2417 O O . ARG A 1 307 ? 1.794 30.330 -37.526 1.00 52.88 307 ARG A O 1
ATOM 2424 N N . SER A 1 308 ? 3.130 28.904 -36.439 1.00 53.69 308 SER A N 1
ATOM 2425 C CA . SER A 1 308 ? 4.312 29.788 -36.450 1.00 53.69 308 SER A CA 1
ATOM 2426 C C . SER A 1 308 ? 5.225 29.609 -37.671 1.00 53.69 308 SER A C 1
ATOM 2428 O O . SER A 1 308 ? 6.208 30.333 -37.789 1.00 53.69 308 SER A O 1
ATOM 2430 N N . PHE A 1 309 ? 4.909 28.679 -38.580 1.00 53.81 309 PHE A N 1
ATOM 2431 C CA . PHE A 1 309 ? 5.672 28.448 -39.817 1.00 53.81 309 PHE A CA 1
ATOM 2432 C C . PHE A 1 309 ? 5.042 29.082 -41.072 1.00 53.81 309 PHE A C 1
ATOM 2434 O O . PHE A 1 309 ? 5.632 29.002 -42.141 1.00 53.81 309 PHE A O 1
ATOM 2441 N N . LEU A 1 310 ? 3.880 29.737 -40.954 1.00 52.38 310 LEU A N 1
ATOM 2442 C CA . LEU A 1 310 ? 3.116 30.283 -42.091 1.00 52.38 310 LEU A CA 1
ATOM 2443 C C . LEU A 1 310 ? 2.990 31.819 -42.113 1.00 52.38 310 LEU A C 1
ATOM 2445 O O . LEU A 1 310 ? 2.240 32.352 -42.917 1.00 52.38 310 LEU A O 1
ATOM 2449 N N . THR A 1 311 ? 3.727 32.548 -41.269 1.00 52.56 311 THR A N 1
ATOM 2450 C CA . THR A 1 311 ? 3.752 34.031 -41.260 1.00 52.56 311 THR A CA 1
ATOM 2451 C C . THR A 1 311 ? 5.144 34.629 -41.483 1.00 52.56 311 THR A C 1
ATOM 2453 O O . THR A 1 311 ? 5.387 35.791 -41.168 1.00 52.56 311 THR A O 1
ATOM 2456 N N . LYS A 1 312 ? 6.073 33.846 -42.040 1.00 53.19 312 LYS A N 1
ATOM 2457 C CA . LYS A 1 312 ? 7.367 34.330 -42.539 1.00 53.19 312 LYS A CA 1
ATOM 2458 C C . LYS A 1 312 ? 7.604 33.834 -43.965 1.00 53.19 312 LYS A C 1
ATOM 2460 O O . LYS A 1 312 ? 8.471 32.993 -44.158 1.00 53.19 312 LYS A O 1
ATOM 2465 N N . TRP A 1 313 ? 6.806 34.318 -44.908 1.00 48.31 313 TRP A N 1
ATOM 2466 C CA . TRP A 1 313 ? 7.142 34.508 -46.323 1.00 48.31 313 TRP A CA 1
ATOM 2467 C C . TRP A 1 313 ? 6.280 35.657 -46.834 1.00 48.31 313 TRP A C 1
ATOM 2469 O O . TRP A 1 313 ? 5.082 35.671 -46.468 1.00 48.31 313 TRP A O 1
#

Radius of gyration: 71.42 Å; chains: 1; bounding box: 136×61×210 Å

Foldseek 3Di:
DDDDDDDDDDDDDDDDDDDDDDDDDDDDDDDDDDDDDDDDPDDDDDDDDDDDDDDDDPPVVVVVVVVVVVVVVVVVVVVVVVVVVVVVVVVVVVVVVVVPPPPPPPCVVVVVVVVVVVVVVVVVVVVVVVVVVVVVVVVVVVVVVVVVVVVVVVVVVVVVVVVVVVVVVVVVVVVVVVVVVVVVVVVVVVVVVVVVVVVVVVVVVVVVVVVVPPPDPDPDDPDDPVVVVVVVVVVVVVVVVVVVVVVVVVVVVVVVVVVVVVVV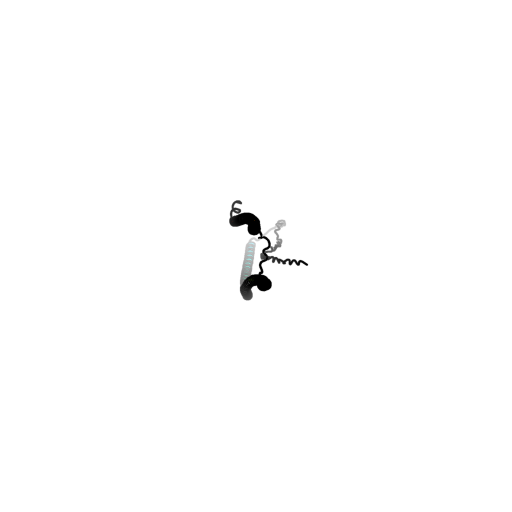VVVVVVVVVVVVVVVVVVVVVVVVVVVVVVVVVVVVVVVPDDPVVPPPD

Organism: Oryzias melastigma (NCBI:txid30732)

InterPro domains:
  IPR002957 Keratin, type I [PR01248] (138-151)
  IPR002957 Keratin, type I [PR01248] (159-182)
  IPR002957 Keratin, type I [PR01248] (214-234)
  IPR002957 Keratin, type I [PR01248] (286-301)
  IPR002957 Keratin, type I [PTHR23239] (16-297)
  IPR039008 Intermediate filament, rod domain [PF00038] (60-298)
  IPR039008 Intermediate filament, rod domain [PS51842] (61-313)
  IPR039008 Intermediate filament, rod domain [SM01391] (60-307)

Secondary structure (DSSP, 8-state):
-----------------------PPP--PPP--------------------------SSHHHHHHHHHHHHHHHHHHHHHHHHHHHHHHHHHHHHHHHHHS-----THHHHHHHHHHHHHHHHHHHHHHHHHHHHHHHHHHHHHHHHHHHHHHHHHHHHHHHHHHHHHHHHHHHHHHHHHHHHHHHHHHHHHHHHHHHHHHHHHHHHHHHHT---------S---HHHHHHHHHHHHHHHHHHHHHHHHHHHHHHHHHHHHHHHHHHHHHHHHHHHHHHHHHHHHHHHHHHHHHHHHHHHHHT-SSTTSSS--